Protein AF-A0A2G2FE81-F1 (afdb_monomer_lite)

pLDDT: mean 70.56, std 8.29, range [44.31, 82.38]

Secondary structure (DSSP, 8-state):
-HHHHHHHHHHHHHHHHHHHHHHHHHTT--HHHHHHHHHHHHHHHHHHHHHHHHHHHHH-HHHHHHTTPPPHHHHHHHHHHHHHHHHHHHHHHHHHH-TT--GGG--GGG-HHHHHHHHHHHHHHHHHHHH-S-HHHHHHHHHHHHHHHHHHHHHHHHHHHHHHHHTT---HHHHHHHHHHHHHHHHHHHHHHTT--

Radius of gyration: 18.31 Å; chains: 1; bounding box: 43×34×50 Å

Sequence (197 aa):
MKIIQDYIKEIGIVISYISMLVACYIFDWKPFGIFISYLIEIVVLLFVYVMLRVKDEKRNPRKYRYRKVQPISNLFIGLVPLVLFQYFMIGWMSEFIDPDQNFTKQNLLLTKEVLYAVVSMIVLYSIKAAQITTHKERLIVFQDNFIIKVLALTGTNILGFTLVISLEIKSLLLVLTIMVIIRIIIEIYFGRKMKFI

Foldseek 3Di:
DVVVVLVVVLVVLVVVLVVVLVCCVPVVCPLVNVLVLLLLLLVLLLV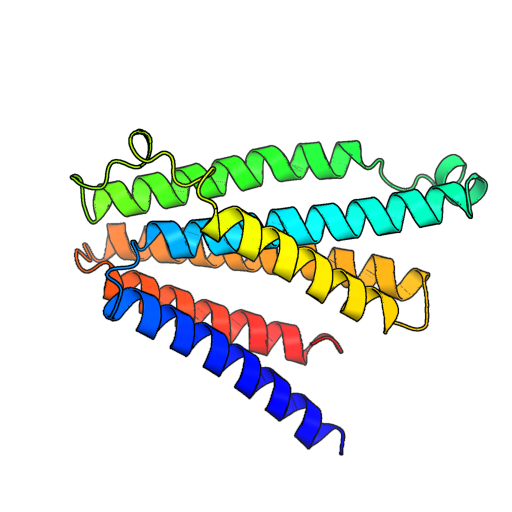LLVVLVVVVCVVCVCCCVPVPDPDNVVVVVVVVVLSVVSVVLSQVLCCLLPVVVNPVPDPPCDDVVNVVSSVVSNVVVVVVLVPPPDSVVSNVVSVVVSVLSSVLSVVLSVVLSCCCVVVVDNDPSVSSVVSSVSSSVSCSVVCVVDVHD

Structure (mmCIF, N/CA/C/O backbone):
data_AF-A0A2G2FE81-F1
#
_entry.id   AF-A0A2G2FE81-F1
#
loop_
_atom_site.group_PDB
_atom_site.id
_atom_site.type_symbol
_atom_site.label_atom_id
_atom_site.label_alt_id
_atom_site.label_comp_id
_atom_site.label_asym_id
_atom_site.label_entity_id
_atom_site.label_seq_id
_atom_site.pdbx_PDB_ins_code
_atom_site.Cartn_x
_atom_site.Cartn_y
_atom_site.Cartn_z
_atom_site.occupancy
_atom_site.B_iso_or_equiv
_atom_site.auth_seq_id
_atom_site.auth_comp_id
_atom_site.auth_asym_id
_atom_site.auth_atom_id
_atom_site.pdbx_PDB_model_num
ATOM 1 N N . MET A 1 1 ? -15.152 -3.491 -24.530 1.00 53.50 1 MET A N 1
ATOM 2 C CA . MET A 1 1 ? -14.324 -4.434 -23.737 1.00 53.50 1 MET A CA 1
ATOM 3 C C . MET A 1 1 ? -13.446 -3.755 -22.680 1.00 53.50 1 MET A C 1
ATOM 5 O O . MET A 1 1 ? -13.477 -4.223 -21.553 1.0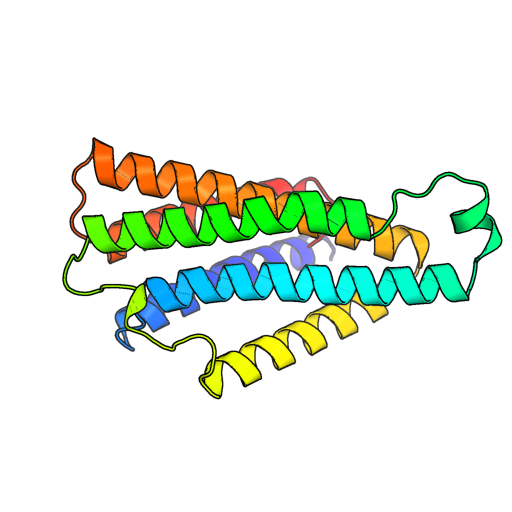0 53.50 1 MET A O 1
ATOM 9 N N . LYS A 1 2 ? -12.733 -2.649 -22.975 1.00 54.78 2 LYS A N 1
ATOM 10 C CA . LYS A 1 2 ? -11.925 -1.910 -21.970 1.00 54.78 2 LYS A CA 1
ATOM 11 C C . LYS A 1 2 ? -12.721 -1.399 -20.760 1.00 54.78 2 LYS A C 1
ATOM 13 O O . LYS A 1 2 ? -12.338 -1.677 -19.639 1.00 54.78 2 LYS A O 1
ATOM 18 N N . ILE A 1 3 ? -13.877 -0.774 -21.000 1.00 60.44 3 ILE A N 1
ATOM 19 C CA . ILE A 1 3 ? -14.747 -0.233 -19.937 1.00 60.44 3 ILE A CA 1
ATOM 20 C C . ILE A 1 3 ? -15.128 -1.323 -18.920 1.00 60.44 3 ILE A C 1
ATOM 22 O O . ILE A 1 3 ? -15.024 -1.120 -17.720 1.00 60.44 3 ILE A O 1
ATOM 26 N N . ILE A 1 4 ? -15.493 -2.517 -19.397 1.00 64.31 4 ILE A N 1
ATOM 27 C CA . ILE A 1 4 ? -15.874 -3.650 -18.538 1.00 64.31 4 ILE A CA 1
ATOM 28 C C . ILE A 1 4 ? -14.681 -4.141 -17.703 1.00 64.31 4 ILE A C 1
ATOM 30 O O . ILE A 1 4 ? -14.849 -4.440 -16.526 1.00 64.31 4 ILE A O 1
ATOM 34 N N . GLN A 1 5 ? -13.474 -4.190 -18.279 1.00 61.25 5 GLN A N 1
ATOM 35 C CA . GLN A 1 5 ? -12.269 -4.553 -17.527 1.00 61.25 5 GLN A CA 1
ATOM 36 C C . GLN A 1 5 ? -11.957 -3.545 -16.419 1.00 61.25 5 GLN A C 1
ATOM 38 O O . GLN A 1 5 ? -11.600 -3.975 -15.326 1.00 61.25 5 GLN A O 1
ATOM 43 N N . ASP A 1 6 ? -12.125 -2.248 -16.679 1.00 61.59 6 ASP A N 1
ATOM 44 C CA . ASP A 1 6 ? -11.859 -1.186 -15.702 1.00 61.59 6 ASP A CA 1
ATOM 45 C C . ASP A 1 6 ? -12.820 -1.273 -14.499 1.00 61.59 6 ASP A C 1
ATOM 47 O O . ASP A 1 6 ? -12.374 -1.249 -13.353 1.00 61.59 6 ASP A O 1
ATOM 51 N N . TYR A 1 7 ? -14.111 -1.536 -14.729 1.00 71.94 7 TYR A N 1
ATOM 52 C CA . TYR A 1 7 ? -15.075 -1.745 -13.638 1.00 71.94 7 TYR A CA 1
ATOM 53 C C . TYR A 1 7 ? -14.853 -3.045 -12.854 1.00 71.94 7 TYR A C 1
ATOM 55 O O . TYR A 1 7 ? -15.000 -3.048 -11.634 1.00 71.94 7 TYR A O 1
ATOM 63 N N . ILE A 1 8 ? -14.459 -4.145 -13.508 1.00 73.81 8 ILE A N 1
ATOM 64 C CA . ILE A 1 8 ? -14.156 -5.415 -12.816 1.00 73.81 8 ILE A CA 1
ATOM 65 C C . ILE A 1 8 ? -13.052 -5.222 -11.768 1.00 73.81 8 ILE A C 1
ATOM 67 O O . ILE A 1 8 ? -13.085 -5.830 -10.699 1.00 73.81 8 ILE A O 1
ATOM 71 N N . LYS A 1 9 ? -12.081 -4.354 -12.054 1.00 67.62 9 LYS A N 1
ATOM 72 C CA . LYS A 1 9 ? -10.964 -4.072 -11.150 1.00 67.62 9 LYS A CA 1
ATOM 73 C C . LYS A 1 9 ? -11.387 -3.256 -9.938 1.00 67.62 9 LYS A C 1
ATOM 75 O O . LYS A 1 9 ? -11.013 -3.601 -8.822 1.00 67.62 9 LYS A O 1
ATOM 80 N N . GLU A 1 10 ? -12.189 -2.216 -10.146 1.00 76.19 10 GLU A N 1
ATOM 81 C CA . GLU A 1 10 ? -12.753 -1.414 -9.055 1.00 76.19 10 GLU A CA 1
ATOM 82 C C . GLU A 1 10 ? -13.625 -2.271 -8.139 1.00 76.19 10 GLU A C 1
ATOM 84 O O . GLU A 1 10 ? -13.493 -2.211 -6.919 1.00 76.19 10 GLU A O 1
ATOM 89 N N . ILE A 1 11 ? -14.445 -3.143 -8.731 1.00 77.56 11 ILE A N 1
ATOM 90 C CA . ILE A 1 11 ? -15.251 -4.121 -7.998 1.00 77.56 11 ILE A CA 1
ATOM 91 C C . ILE A 1 11 ? -14.346 -5.052 -7.180 1.00 77.56 11 ILE A C 1
ATOM 93 O O . ILE A 1 11 ? -14.615 -5.281 -6.004 1.00 77.56 11 ILE A O 1
ATOM 97 N N . GLY A 1 12 ? -13.243 -5.540 -7.755 1.00 77.12 12 GLY A N 1
ATOM 98 C CA . GLY A 1 12 ? -12.268 -6.366 -7.039 1.00 77.12 12 GLY A CA 1
ATOM 99 C C . GLY A 1 12 ? -11.627 -5.659 -5.839 1.00 77.12 12 GLY A C 1
ATOM 100 O O . GLY A 1 12 ? -11.498 -6.262 -4.774 1.00 77.12 12 GLY A O 1
ATOM 101 N N . ILE A 1 13 ? -11.278 -4.375 -5.982 1.00 74.00 13 ILE A N 1
ATOM 102 C CA . ILE A 1 13 ? -10.749 -3.546 -4.887 1.00 74.00 13 ILE A CA 1
ATOM 103 C C . ILE A 1 13 ? -11.788 -3.439 -3.765 1.00 74.00 13 ILE A C 1
ATOM 105 O O . ILE A 1 13 ? -11.491 -3.746 -2.611 1.00 74.00 13 ILE A O 1
ATOM 109 N N . VAL A 1 14 ? -13.024 -3.070 -4.107 1.00 78.00 14 VAL A N 1
ATOM 110 C CA . VAL A 1 14 ? -14.120 -2.925 -3.140 1.00 78.00 14 VAL A CA 1
ATOM 111 C C . VAL A 1 14 ? -14.392 -4.244 -2.413 1.00 78.00 14 VAL A C 1
ATOM 113 O O . VAL A 1 14 ? -14.464 -4.257 -1.186 1.00 78.00 14 VAL A O 1
ATOM 116 N N . ILE A 1 15 ? -14.462 -5.366 -3.136 1.00 78.81 15 ILE A N 1
ATOM 117 C CA . ILE A 1 15 ? -14.667 -6.696 -2.544 1.00 78.81 15 ILE A CA 1
ATOM 118 C C . ILE A 1 15 ? -13.529 -7.053 -1.583 1.00 78.81 15 ILE A C 1
ATOM 120 O O . ILE A 1 15 ? -13.801 -7.571 -0.501 1.00 78.81 15 ILE A O 1
ATOM 124 N N . SER A 1 16 ? -12.272 -6.756 -1.928 1.00 74.62 16 SER A N 1
ATOM 125 C CA . SER A 1 16 ? -11.121 -7.018 -1.052 1.00 74.62 16 SER A CA 1
ATOM 126 C C . SER A 1 16 ? -11.242 -6.273 0.279 1.00 74.62 16 SER A C 1
ATOM 128 O O . SER A 1 16 ? -11.061 -6.863 1.344 1.00 74.62 16 SER A O 1
ATOM 130 N N . TYR A 1 17 ? -11.583 -4.985 0.233 1.00 76.50 17 TYR A N 1
ATOM 131 C CA . TYR A 1 17 ? -11.725 -4.159 1.430 1.00 76.50 17 TYR A CA 1
ATOM 132 C C . TYR A 1 17 ? -12.952 -4.532 2.272 1.00 76.50 17 TYR A C 1
ATOM 134 O O . TYR A 1 17 ? -12.854 -4.579 3.497 1.00 76.50 17 TYR A O 1
ATOM 142 N N . ILE A 1 18 ? -14.083 -4.860 1.639 1.00 78.94 18 ILE A N 1
ATOM 143 C CA . ILE A 1 18 ? -15.267 -5.373 2.344 1.00 78.94 18 ILE A CA 1
ATOM 144 C C . ILE A 1 18 ? -14.944 -6.708 3.019 1.00 78.94 18 ILE A C 1
ATOM 146 O O . ILE A 1 18 ? -15.250 -6.879 4.194 1.00 78.94 18 ILE A O 1
ATOM 150 N N . SER A 1 19 ? -14.275 -7.630 2.321 1.00 75.94 19 SER A N 1
ATOM 151 C CA . SER A 1 19 ? -13.875 -8.928 2.886 1.00 75.94 19 SER A CA 1
ATOM 152 C C . SER A 1 19 ? -12.965 -8.752 4.099 1.00 75.94 19 SER A C 1
ATOM 154 O O . SER A 1 19 ? -13.107 -9.458 5.091 1.00 75.94 19 SER A O 1
ATOM 156 N N . MET A 1 20 ? -12.067 -7.768 4.052 1.00 74.44 20 MET A N 1
ATOM 157 C CA . MET A 1 20 ? -11.205 -7.422 5.175 1.00 74.44 20 MET A CA 1
ATOM 158 C C . MET A 1 20 ? -11.993 -6.845 6.363 1.00 74.44 20 MET A C 1
ATOM 160 O O . MET A 1 20 ? -11.737 -7.238 7.498 1.00 74.44 20 MET A O 1
ATOM 164 N N . LEU A 1 21 ? -12.964 -5.954 6.130 1.00 74.00 21 LEU A N 1
ATOM 165 C CA . LEU A 1 21 ? -13.830 -5.421 7.193 1.00 74.00 21 LEU A CA 1
ATOM 166 C C . LEU A 1 21 ? -14.695 -6.519 7.826 1.00 74.00 21 LEU A C 1
ATOM 168 O O . LEU A 1 21 ? -14.804 -6.586 9.048 1.00 74.00 21 LEU A O 1
ATOM 172 N N . VAL A 1 22 ? -15.254 -7.411 7.005 1.00 75.00 22 VAL A N 1
ATOM 173 C CA . VAL A 1 22 ? -16.002 -8.590 7.462 1.00 75.00 22 VAL A CA 1
ATOM 174 C C . VAL A 1 22 ? -15.100 -9.507 8.281 1.00 75.00 22 VAL A C 1
ATOM 176 O O . VAL A 1 22 ? -15.508 -9.963 9.344 1.00 75.00 22 VAL A O 1
ATOM 179 N N . ALA A 1 23 ? -13.858 -9.731 7.844 1.00 67.94 23 ALA A N 1
ATOM 180 C CA . ALA A 1 23 ? -12.901 -10.516 8.611 1.00 67.94 23 ALA A CA 1
ATOM 181 C C . ALA A 1 23 ? -12.573 -9.860 9.962 1.00 67.94 23 ALA A C 1
ATOM 183 O O . ALA A 1 23 ? -12.512 -10.550 10.975 1.00 67.94 23 ALA A O 1
ATOM 184 N N . CYS A 1 24 ? -12.435 -8.533 9.994 1.00 67.75 24 CYS A N 1
ATOM 185 C CA . CYS A 1 24 ? -12.251 -7.772 11.228 1.00 67.75 24 CYS A CA 1
ATOM 186 C C . CYS A 1 24 ? -13.418 -7.954 12.203 1.00 67.75 24 CYS A C 1
ATOM 188 O O . CYS A 1 24 ? -13.191 -8.153 13.390 1.00 67.75 24 CYS A O 1
ATOM 190 N N . TYR A 1 25 ? -14.649 -7.902 11.691 1.00 71.31 25 TYR A N 1
ATOM 191 C CA . TYR A 1 25 ? -15.866 -8.014 12.490 1.00 71.31 25 TYR A CA 1
ATOM 192 C C . TYR A 1 25 ? -16.134 -9.443 12.984 1.00 71.31 25 TYR A C 1
ATOM 194 O O . TYR A 1 25 ? -16.565 -9.624 14.115 1.00 71.31 25 TYR A O 1
ATOM 202 N N . ILE A 1 26 ? -15.896 -10.458 12.146 1.00 70.06 26 ILE A N 1
ATOM 203 C CA . ILE A 1 26 ? -16.240 -11.856 12.452 1.00 70.06 26 ILE A CA 1
ATOM 204 C C . ILE A 1 26 ? -15.136 -12.565 13.237 1.00 70.06 26 ILE A C 1
ATOM 206 O O . ILE A 1 26 ? -15.433 -13.349 14.134 1.00 70.06 26 ILE A O 1
ATOM 210 N N . PHE A 1 27 ? -13.869 -12.340 12.887 1.00 62.25 27 PHE A N 1
ATOM 211 C CA . PHE A 1 27 ? -12.746 -13.074 13.480 1.00 62.25 27 PHE A CA 1
ATOM 212 C C . PHE A 1 27 ? -12.095 -12.330 14.651 1.00 62.25 27 PHE A C 1
ATOM 214 O O . PHE A 1 27 ? -10.983 -12.694 15.037 1.00 62.25 27 PHE A O 1
ATOM 221 N N . ASP A 1 28 ? -12.737 -11.266 15.158 1.00 59.59 28 ASP A N 1
ATOM 222 C CA . ASP A 1 28 ? -12.137 -10.287 16.080 1.00 59.59 28 ASP A CA 1
ATOM 223 C C . ASP A 1 28 ? -10.721 -9.918 15.641 1.00 59.59 28 ASP A C 1
ATOM 225 O O . ASP A 1 28 ? -9.777 -9.804 16.436 1.00 59.59 28 ASP A O 1
ATOM 229 N N . TRP A 1 29 ? -10.545 -9.811 14.319 1.00 60.38 29 TRP A N 1
ATOM 230 C CA . TRP A 1 29 ? -9.232 -9.562 13.777 1.00 60.38 29 TRP A CA 1
ATOM 231 C C . TRP A 1 29 ? -8.835 -8.207 14.298 1.00 60.38 29 TRP A C 1
ATOM 233 O O . TRP A 1 29 ? -9.519 -7.213 14.038 1.00 60.38 29 TRP A O 1
ATOM 243 N N . LYS A 1 30 ? -7.776 -8.182 15.110 1.00 61.56 30 LYS A N 1
ATOM 244 C CA . LYS A 1 30 ? -7.434 -6.938 15.765 1.00 61.56 30 LYS A CA 1
ATOM 245 C C . LYS A 1 30 ? -7.194 -5.911 14.652 1.00 61.56 30 LYS A C 1
ATOM 247 O O . LYS A 1 30 ? -6.499 -6.244 13.691 1.00 61.56 30 LYS A O 1
ATOM 252 N N . PRO A 1 31 ? -7.733 -4.687 14.753 1.00 53.97 31 PRO A N 1
ATOM 253 C CA . PRO A 1 31 ? -7.435 -3.536 13.869 1.00 53.97 31 PRO A CA 1
ATOM 254 C C . PRO A 1 31 ? -5.982 -3.496 13.425 1.00 53.97 31 PRO A C 1
ATOM 256 O O . PRO A 1 31 ? -5.624 -3.217 12.286 1.00 53.97 31 PRO A O 1
ATOM 259 N N . PHE A 1 32 ? -5.139 -3.819 14.388 1.00 60.00 32 PHE A N 1
ATOM 260 C CA . PHE A 1 32 ? -3.720 -3.945 14.277 1.00 60.00 32 PHE A CA 1
ATOM 261 C C . PHE A 1 32 ? -3.243 -4.912 13.169 1.00 60.00 32 PHE A C 1
ATOM 263 O O . PHE A 1 32 ? -2.337 -4.570 12.413 1.00 60.00 32 PHE A O 1
ATOM 270 N N . GLY A 1 33 ? -3.883 -6.070 12.990 1.00 61.97 33 GLY A N 1
ATOM 271 C CA . GLY A 1 33 ? -3.609 -7.009 11.897 1.00 61.97 33 GLY A CA 1
ATOM 272 C C . GLY A 1 33 ? -3.902 -6.420 10.514 1.00 61.97 33 GLY A C 1
ATOM 273 O O . GLY A 1 33 ? -3.127 -6.631 9.581 1.00 61.97 33 GLY A O 1
ATOM 274 N N . ILE A 1 34 ? -4.948 -5.595 10.394 1.00 63.03 34 ILE A N 1
ATOM 275 C CA . ILE A 1 34 ? -5.245 -4.851 9.162 1.00 63.03 34 ILE A CA 1
ATOM 276 C C . ILE A 1 34 ? -4.134 -3.842 8.870 1.00 63.03 34 ILE A C 1
ATOM 278 O O . ILE A 1 34 ? -3.618 -3.789 7.754 1.00 63.03 34 ILE A O 1
ATOM 282 N N . PHE A 1 35 ? -3.704 -3.076 9.868 1.00 63.78 35 PHE A N 1
ATOM 283 C CA . PHE A 1 35 ? -2.644 -2.089 9.684 1.00 63.78 35 PHE A CA 1
ATOM 284 C C . PHE A 1 35 ? -1.287 -2.713 9.338 1.00 63.78 35 PHE A C 1
ATOM 286 O O . PHE A 1 35 ? -0.600 -2.230 8.433 1.00 63.78 35 PHE A O 1
ATOM 293 N N . ILE A 1 36 ? -0.934 -3.830 9.981 1.00 66.00 36 ILE A N 1
ATOM 294 C CA . ILE A 1 36 ? 0.246 -4.618 9.614 1.00 66.00 36 ILE A CA 1
ATOM 295 C C . ILE A 1 36 ? 0.126 -5.156 8.190 1.00 66.00 36 ILE A C 1
ATOM 297 O O . ILE A 1 36 ? 1.112 -5.119 7.460 1.00 66.00 36 ILE A O 1
ATOM 301 N N . SER A 1 37 ? -1.050 -5.629 7.765 1.00 67.00 37 SER A N 1
ATOM 302 C CA . SER A 1 37 ? -1.225 -6.182 6.415 1.00 67.00 37 SER A CA 1
ATOM 303 C C . SER A 1 37 ? -0.837 -5.178 5.323 1.00 67.00 37 SER A C 1
ATOM 305 O O . SER A 1 37 ? -0.210 -5.545 4.330 1.00 67.00 37 SER A O 1
ATOM 307 N N . TYR A 1 38 ? -1.091 -3.888 5.553 1.00 70.06 38 TYR A N 1
ATOM 308 C CA . TYR A 1 38 ? -0.687 -2.823 4.638 1.00 70.06 38 TYR A CA 1
ATOM 309 C C . TYR A 1 38 ? 0.797 -2.487 4.709 1.00 70.06 38 TYR A C 1
ATOM 311 O O . TYR A 1 38 ? 1.415 -2.196 3.686 1.00 70.06 38 TYR A O 1
ATOM 319 N N . LEU A 1 39 ? 1.386 -2.530 5.904 1.00 71.75 39 LEU A N 1
ATOM 320 C CA . LEU A 1 39 ? 2.827 -2.360 6.065 1.00 71.75 39 LEU A CA 1
ATOM 321 C C . LEU A 1 39 ? 3.580 -3.505 5.368 1.00 71.75 39 LEU A C 1
ATOM 323 O O . LEU A 1 39 ? 4.557 -3.262 4.662 1.00 71.75 39 LEU A O 1
ATOM 327 N N . ILE A 1 40 ? 3.063 -4.732 5.476 1.00 75.56 40 ILE A N 1
ATOM 328 C CA . ILE A 1 40 ? 3.528 -5.904 4.730 1.00 75.56 40 ILE A CA 1
ATOM 329 C C . ILE A 1 40 ? 3.407 -5.674 3.222 1.00 75.56 40 ILE A C 1
ATOM 331 O O . ILE A 1 40 ? 4.377 -5.909 2.506 1.00 75.56 40 ILE A O 1
ATOM 335 N N . GLU A 1 41 ? 2.264 -5.187 2.731 1.00 74.44 41 GLU A N 1
ATOM 336 C CA . GLU A 1 41 ? 2.057 -4.905 1.304 1.00 74.44 41 GLU A CA 1
ATOM 337 C C . GLU A 1 41 ? 3.134 -3.948 0.756 1.00 74.44 41 GLU A C 1
ATOM 339 O O . GLU A 1 41 ? 3.735 -4.212 -0.288 1.00 74.44 41 GLU A O 1
ATOM 344 N N . ILE A 1 42 ? 3.448 -2.874 1.492 1.00 75.44 42 ILE A N 1
ATOM 345 C CA . ILE A 1 42 ? 4.499 -1.906 1.133 1.00 75.44 42 ILE A CA 1
ATOM 346 C C . ILE A 1 42 ? 5.878 -2.571 1.093 1.00 75.44 42 ILE A C 1
ATOM 348 O O . ILE A 1 42 ? 6.638 -2.364 0.143 1.00 75.44 42 ILE A O 1
ATOM 352 N N . VAL A 1 43 ? 6.206 -3.387 2.099 1.00 77.81 43 VAL A N 1
ATOM 353 C CA . VAL A 1 43 ? 7.485 -4.113 2.164 1.00 77.81 43 VAL A CA 1
ATOM 354 C C . VAL A 1 43 ? 7.610 -5.111 1.010 1.00 77.81 43 VAL A C 1
ATOM 356 O O . VAL A 1 43 ? 8.671 -5.214 0.392 1.00 77.81 43 VAL A O 1
ATOM 359 N N . VAL A 1 44 ? 6.529 -5.808 0.659 1.00 78.69 44 VAL A N 1
ATOM 360 C CA . VAL A 1 44 ? 6.506 -6.747 -0.467 1.00 78.69 44 VAL A CA 1
ATOM 361 C C . VAL A 1 44 ? 6.691 -6.018 -1.798 1.00 78.69 44 VAL A C 1
ATOM 363 O O . VAL A 1 44 ? 7.514 -6.437 -2.614 1.00 78.69 44 VAL A O 1
ATOM 366 N N . LEU A 1 45 ? 5.974 -4.914 -2.022 1.00 74.62 45 LEU A N 1
ATOM 367 C CA . LEU A 1 45 ? 6.122 -4.091 -3.227 1.00 74.62 45 LEU A CA 1
ATOM 368 C C . LEU A 1 45 ? 7.554 -3.581 -3.390 1.00 74.62 45 LEU A C 1
ATOM 370 O O . LEU A 1 45 ? 8.115 -3.644 -4.487 1.00 74.62 45 LEU A O 1
ATOM 374 N N . LEU A 1 46 ? 8.165 -3.138 -2.290 1.00 76.62 46 LEU A N 1
ATOM 375 C CA . LEU A 1 46 ? 9.565 -2.742 -2.255 1.00 76.62 46 LEU A CA 1
ATOM 376 C C . LEU A 1 46 ? 10.484 -3.901 -2.646 1.00 76.62 46 LEU A C 1
ATOM 378 O O . LEU A 1 46 ? 11.358 -3.734 -3.497 1.00 76.62 46 LEU A O 1
ATOM 382 N N . PHE A 1 47 ? 10.291 -5.074 -2.043 1.00 79.94 47 PHE A N 1
ATOM 383 C CA . PHE A 1 47 ? 11.105 -6.250 -2.330 1.00 79.94 47 PHE A CA 1
ATOM 384 C C . PHE A 1 47 ? 11.035 -6.628 -3.815 1.00 79.94 47 PHE A C 1
ATOM 386 O O . PHE A 1 47 ? 12.068 -6.823 -4.461 1.00 79.94 47 PHE A O 1
ATOM 393 N N . VAL A 1 48 ? 9.829 -6.645 -4.392 1.00 79.12 48 VAL A N 1
ATOM 394 C CA . VAL A 1 48 ? 9.631 -6.906 -5.824 1.00 79.12 48 VAL A CA 1
ATOM 395 C C . VAL A 1 48 ? 10.317 -5.835 -6.679 1.00 79.12 48 VAL A C 1
ATOM 397 O O . VAL A 1 48 ? 11.018 -6.175 -7.636 1.00 79.12 48 VAL A O 1
ATOM 400 N N . TYR A 1 49 ? 10.190 -4.552 -6.329 1.00 78.25 49 TYR A N 1
ATOM 401 C CA . TYR A 1 49 ? 10.863 -3.458 -7.035 1.00 78.25 49 TYR A CA 1
ATOM 402 C C . TYR A 1 49 ? 12.393 -3.603 -7.012 1.00 78.25 49 TYR A C 1
ATOM 404 O O . TYR A 1 49 ? 13.042 -3.509 -8.058 1.00 78.25 49 TYR A O 1
ATOM 412 N N . VAL A 1 50 ? 12.978 -3.893 -5.845 1.00 79.31 50 VAL A N 1
ATOM 413 C CA . VAL A 1 50 ? 14.425 -4.113 -5.688 1.00 79.31 50 VAL A CA 1
ATOM 414 C C . VAL A 1 50 ? 14.882 -5.299 -6.534 1.00 79.31 50 VAL A C 1
ATOM 416 O O . VAL A 1 50 ? 15.858 -5.174 -7.273 1.00 79.31 50 VAL A O 1
ATOM 419 N N . MET A 1 51 ? 14.153 -6.417 -6.507 1.00 81.25 51 MET A N 1
ATOM 420 C CA . MET A 1 51 ? 14.457 -7.602 -7.318 1.00 81.25 51 MET A CA 1
ATOM 421 C C . MET A 1 51 ? 14.457 -7.291 -8.820 1.00 81.25 51 MET A C 1
ATOM 423 O O . MET A 1 51 ? 15.389 -7.661 -9.542 1.00 81.25 51 MET A O 1
ATOM 427 N N . LEU A 1 52 ? 13.440 -6.569 -9.301 1.00 78.75 52 LEU A N 1
ATOM 428 C CA . LEU A 1 52 ? 13.354 -6.139 -10.699 1.00 78.75 52 LEU A CA 1
ATOM 429 C C . LEU A 1 52 ? 14.505 -5.206 -11.079 1.00 78.75 52 LEU A C 1
ATOM 431 O O . LEU A 1 52 ? 15.080 -5.341 -12.163 1.00 78.75 52 LEU A O 1
ATOM 435 N N . ARG A 1 53 ? 14.868 -4.288 -10.182 1.00 77.19 53 ARG A N 1
ATOM 436 C CA . ARG A 1 53 ? 15.948 -3.333 -10.403 1.00 77.19 53 ARG A CA 1
ATOM 437 C C . ARG A 1 53 ? 17.317 -4.003 -10.440 1.00 77.19 53 ARG A C 1
ATOM 439 O O . ARG A 1 53 ? 18.069 -3.743 -11.372 1.00 77.19 53 ARG A O 1
ATOM 446 N N . VAL A 1 54 ? 17.630 -4.876 -9.482 1.00 81.56 54 VAL A N 1
ATOM 447 C CA . VAL A 1 54 ? 18.897 -5.631 -9.453 1.00 81.56 54 VAL A CA 1
ATOM 448 C C . VAL A 1 54 ? 19.037 -6.473 -10.721 1.00 81.56 54 VAL A C 1
ATOM 450 O O . VAL A 1 54 ? 20.116 -6.554 -11.311 1.00 81.56 54 VAL A O 1
ATOM 453 N N . LYS A 1 55 ? 17.936 -7.066 -11.194 1.00 80.62 55 LYS A N 1
ATOM 454 C CA . LYS A 1 55 ? 17.916 -7.798 -12.462 1.00 80.62 55 LYS A CA 1
ATOM 455 C C . LYS A 1 55 ? 18.190 -6.891 -13.671 1.00 80.62 55 LYS A C 1
ATOM 457 O O . LYS A 1 55 ? 18.918 -7.320 -14.565 1.00 80.62 55 LYS A O 1
ATOM 462 N N . ASP A 1 56 ? 17.649 -5.667 -13.716 1.00 76.62 56 ASP A N 1
ATOM 463 C CA . ASP A 1 56 ? 17.948 -4.705 -14.798 1.00 76.62 56 ASP A CA 1
ATOM 464 C C . ASP A 1 56 ? 19.388 -4.185 -14.720 1.00 76.62 56 ASP A C 1
ATOM 466 O O . ASP A 1 56 ? 20.055 -4.067 -15.743 1.00 76.62 56 ASP A O 1
ATOM 470 N N . GLU A 1 57 ? 19.908 -3.944 -13.518 1.00 76.25 57 GLU A N 1
ATOM 471 C CA . GLU A 1 57 ? 21.285 -3.495 -13.308 1.00 76.25 57 GLU A CA 1
ATOM 472 C C . GLU A 1 57 ? 22.304 -4.539 -13.777 1.00 76.25 57 GLU A C 1
ATOM 474 O O . GLU A 1 57 ? 23.243 -4.195 -14.496 1.00 76.25 57 GLU A O 1
ATOM 479 N N . LYS A 1 58 ? 22.064 -5.827 -13.483 1.00 78.38 58 LYS A N 1
ATOM 480 C CA . LYS A 1 58 ? 22.875 -6.937 -14.014 1.00 78.38 58 LYS A CA 1
ATOM 481 C C . LYS A 1 58 ? 22.836 -7.019 -15.542 1.00 78.38 58 LYS A C 1
ATOM 483 O O . LYS A 1 58 ? 23.840 -7.368 -16.154 1.00 78.38 58 LYS A O 1
ATOM 488 N N . ARG A 1 59 ? 21.693 -6.712 -16.166 1.00 77.81 59 ARG A N 1
ATOM 489 C CA . ARG A 1 59 ? 21.534 -6.734 -17.632 1.00 77.81 59 ARG A CA 1
ATOM 490 C C . ARG A 1 59 ? 22.135 -5.503 -18.312 1.00 77.81 59 ARG A C 1
ATOM 492 O O . ARG A 1 59 ? 22.635 -5.616 -19.424 1.00 77.81 59 ARG A O 1
ATOM 499 N N . ASN A 1 60 ? 22.093 -4.342 -17.659 1.00 76.31 60 ASN A N 1
ATOM 500 C CA . ASN A 1 60 ? 22.441 -3.045 -18.241 1.00 76.31 60 ASN A CA 1
ATOM 501 C C . ASN A 1 60 ? 23.409 -2.224 -17.358 1.00 76.31 60 ASN A C 1
ATOM 503 O O . ASN A 1 60 ? 23.117 -1.065 -17.045 1.00 76.31 60 ASN A O 1
ATOM 507 N N . PRO A 1 61 ? 24.599 -2.739 -16.998 1.00 73.62 61 PRO A N 1
ATOM 508 C CA . PRO A 1 61 ? 25.469 -2.116 -15.992 1.00 73.62 61 PRO A CA 1
ATOM 509 C C . PRO A 1 61 ? 25.949 -0.709 -16.385 1.00 73.62 61 PRO A C 1
ATOM 511 O O . PRO A 1 61 ? 26.066 0.178 -15.541 1.00 73.62 61 PRO A O 1
ATOM 514 N N . ARG A 1 62 ? 26.160 -0.449 -17.685 1.00 68.25 62 ARG A N 1
ATOM 515 C CA . ARG A 1 62 ? 26.570 0.877 -18.188 1.00 68.25 62 ARG A CA 1
ATOM 516 C C . ARG A 1 62 ? 25.503 1.951 -17.932 1.00 68.25 62 ARG A C 1
ATOM 518 O O . ARG A 1 62 ? 25.832 3.075 -17.568 1.00 68.25 62 ARG A O 1
ATOM 525 N N . LYS A 1 63 ? 24.217 1.619 -18.052 1.00 69.44 63 LYS A N 1
ATOM 526 C CA . LYS A 1 63 ? 23.119 2.568 -17.794 1.00 69.44 63 LYS A CA 1
ATOM 527 C C . LYS A 1 63 ? 23.097 3.009 -16.327 1.00 69.44 63 LYS A C 1
ATOM 529 O O . LYS A 1 63 ? 22.877 4.182 -16.051 1.00 69.44 63 LYS A O 1
ATOM 534 N N . TYR A 1 64 ? 23.357 2.095 -15.399 1.00 65.69 64 TYR A N 1
ATOM 535 C CA . TYR A 1 64 ? 23.349 2.394 -13.966 1.00 65.69 64 TYR A CA 1
ATOM 536 C C . TYR A 1 64 ? 24.639 3.084 -13.504 1.00 65.69 64 TYR A C 1
ATOM 538 O O . TYR A 1 64 ? 24.573 3.985 -12.674 1.00 65.69 64 TYR A O 1
ATOM 546 N N . ARG A 1 65 ? 25.785 2.754 -14.117 1.00 59.84 65 ARG A N 1
ATOM 547 C CA . ARG A 1 65 ? 27.082 3.382 -13.819 1.00 59.84 65 ARG A CA 1
ATOM 548 C C . ARG A 1 65 ? 27.219 4.806 -14.384 1.00 59.84 65 ARG A C 1
ATOM 550 O O . ARG A 1 65 ? 27.769 5.662 -13.704 1.00 59.84 65 ARG A O 1
ATOM 557 N N . TYR A 1 66 ? 26.721 5.079 -15.597 1.00 58.06 66 TYR A N 1
ATOM 558 C CA . TYR A 1 66 ? 26.952 6.364 -16.286 1.00 58.06 66 TYR A CA 1
ATOM 559 C C . TYR A 1 66 ? 25.773 7.349 -16.235 1.00 58.06 66 TYR A C 1
ATOM 561 O O . TYR A 1 66 ? 25.976 8.546 -16.410 1.00 58.06 66 TYR A O 1
ATOM 569 N N . ARG A 1 67 ? 24.536 6.892 -15.986 1.00 54.06 67 ARG A N 1
ATOM 570 C CA . ARG A 1 67 ? 23.324 7.737 -16.070 1.00 54.06 67 ARG A CA 1
ATOM 571 C C . ARG A 1 67 ? 22.793 8.236 -14.716 1.00 54.06 67 ARG A C 1
ATOM 573 O O . ARG A 1 67 ? 21.647 8.666 -14.657 1.00 54.06 67 ARG A O 1
ATOM 580 N N . LYS A 1 68 ? 23.606 8.180 -13.647 1.00 53.81 68 LYS A N 1
ATOM 581 C CA . LYS A 1 68 ? 23.256 8.611 -12.271 1.00 53.81 68 LYS A CA 1
ATOM 582 C C . LYS A 1 68 ? 21.879 8.101 -11.809 1.00 53.81 68 LYS A C 1
ATOM 584 O O . LYS A 1 68 ? 21.070 8.855 -11.273 1.00 53.81 68 LYS A O 1
ATOM 589 N N . VAL A 1 69 ? 21.581 6.820 -12.031 1.00 59.72 69 VAL A N 1
ATOM 590 C CA . VAL A 1 69 ? 20.340 6.230 -11.504 1.00 59.72 69 VAL A CA 1
ATOM 591 C C . VAL A 1 69 ? 20.449 6.199 -9.979 1.00 59.72 69 VAL A C 1
ATOM 593 O O . VAL A 1 69 ? 21.408 5.631 -9.459 1.00 59.72 69 VAL A O 1
ATOM 596 N N . GLN A 1 70 ? 19.499 6.821 -9.269 1.00 61.53 70 GLN A N 1
ATOM 597 C CA . GLN A 1 70 ? 19.562 6.965 -7.808 1.00 61.53 70 GLN A CA 1
ATOM 598 C C . GLN A 1 70 ? 19.824 5.617 -7.134 1.00 61.53 70 GLN A C 1
ATOM 600 O O . GLN A 1 70 ? 19.115 4.659 -7.444 1.00 61.53 70 GLN A O 1
ATOM 605 N N . PRO A 1 71 ? 20.811 5.495 -6.236 1.00 65.69 71 PRO A N 1
ATOM 606 C CA . PRO A 1 71 ? 21.175 4.218 -5.632 1.00 65.69 71 PRO A CA 1
ATOM 607 C C . PRO A 1 71 ? 20.017 3.640 -4.805 1.00 65.69 71 PRO A C 1
ATOM 609 O O . PRO A 1 71 ? 19.185 4.374 -4.277 1.00 65.69 71 PRO A O 1
ATOM 612 N N . ILE A 1 72 ? 19.942 2.306 -4.721 1.00 69.69 72 ILE A N 1
ATOM 613 C CA . ILE A 1 72 ? 18.883 1.600 -3.971 1.00 69.69 72 ILE A CA 1
ATOM 614 C C . ILE A 1 72 ? 18.893 2.039 -2.499 1.00 69.69 72 ILE A C 1
ATOM 616 O O . ILE A 1 72 ? 17.837 2.177 -1.887 1.00 69.69 72 ILE A O 1
ATOM 620 N N . SER A 1 73 ? 20.077 2.338 -1.961 1.00 65.12 73 SER A N 1
ATOM 621 C CA . SER A 1 73 ? 20.271 2.853 -0.605 1.00 65.12 73 SER A CA 1
ATOM 622 C C . SER A 1 73 ? 19.455 4.112 -0.316 1.00 65.12 73 SER A C 1
ATOM 624 O O . SER A 1 73 ? 18.860 4.195 0.749 1.00 65.12 73 SER A O 1
ATOM 626 N N . ASN A 1 74 ? 19.344 5.053 -1.259 1.00 67.12 74 ASN A N 1
ATOM 627 C CA . ASN A 1 74 ? 18.556 6.274 -1.054 1.00 67.12 74 ASN A CA 1
ATOM 628 C C . ASN A 1 74 ? 17.066 5.968 -0.901 1.00 67.12 74 ASN A C 1
ATOM 630 O O . ASN A 1 74 ? 16.374 6.635 -0.137 1.00 67.12 74 ASN A O 1
ATOM 634 N N . LEU A 1 75 ? 16.588 4.936 -1.600 1.00 68.12 75 LEU A N 1
ATOM 635 C CA . LEU A 1 75 ? 15.214 4.481 -1.466 1.00 68.12 75 LEU A CA 1
ATOM 636 C C . LEU A 1 75 ? 14.988 3.895 -0.068 1.00 68.12 75 LEU A C 1
ATOM 638 O O . LEU A 1 75 ? 14.036 4.284 0.588 1.00 68.12 75 LEU A O 1
ATOM 642 N N . PHE A 1 76 ? 15.901 3.060 0.439 1.00 68.31 76 PHE A N 1
ATOM 643 C CA . PHE A 1 76 ? 15.821 2.548 1.814 1.00 68.31 76 PHE A CA 1
ATOM 644 C C . PHE A 1 76 ? 15.914 3.654 2.876 1.00 68.31 76 PHE A C 1
ATOM 646 O O . PHE A 1 76 ? 15.134 3.637 3.826 1.00 68.31 76 PHE A O 1
ATOM 653 N N . ILE A 1 77 ? 16.805 4.636 2.701 1.00 68.94 77 ILE A N 1
ATOM 654 C CA . ILE A 1 77 ? 16.983 5.757 3.642 1.00 68.94 77 ILE A CA 1
ATOM 655 C C . ILE A 1 77 ? 15.697 6.584 3.776 1.00 68.94 77 ILE A C 1
ATOM 657 O O . ILE A 1 77 ? 15.362 6.993 4.881 1.00 68.94 77 ILE A O 1
ATOM 661 N N . GLY A 1 78 ? 14.951 6.805 2.688 1.00 66.69 78 GLY A N 1
ATOM 662 C CA . GLY A 1 78 ? 13.664 7.510 2.754 1.00 66.69 78 GLY A CA 1
ATOM 663 C C . GLY A 1 78 ? 12.513 6.667 3.318 1.00 66.69 78 GLY A C 1
ATOM 664 O O . GLY A 1 78 ? 11.545 7.203 3.848 1.00 66.69 78 GLY A O 1
ATOM 665 N N . LEU A 1 79 ? 12.613 5.343 3.217 1.00 72.56 79 LEU A N 1
ATOM 666 C CA . LEU A 1 79 ? 11.512 4.411 3.472 1.00 72.56 79 LEU A CA 1
ATOM 667 C C . LEU A 1 79 ? 11.514 3.885 4.907 1.00 72.56 79 LEU A C 1
ATOM 669 O O . LEU A 1 79 ? 10.447 3.711 5.481 1.00 72.56 79 LEU A O 1
ATOM 673 N N . VAL A 1 80 ? 12.690 3.693 5.513 1.00 70.25 80 VAL A N 1
ATOM 674 C CA . VAL A 1 80 ? 12.807 3.270 6.919 1.00 70.25 80 VAL A CA 1
ATOM 675 C C . VAL A 1 80 ? 12.127 4.263 7.874 1.00 70.25 80 VAL A C 1
ATOM 677 O O . VAL A 1 80 ? 11.270 3.820 8.638 1.00 70.25 80 VAL A O 1
ATOM 680 N N . PRO A 1 81 ? 12.396 5.585 7.816 1.00 73.06 81 PRO A N 1
ATOM 681 C CA . PRO A 1 81 ? 11.695 6.556 8.654 1.00 73.06 81 PRO A CA 1
ATOM 682 C C . PRO A 1 81 ? 10.189 6.552 8.405 1.00 73.06 81 PRO A C 1
ATOM 684 O O . PRO A 1 81 ? 9.418 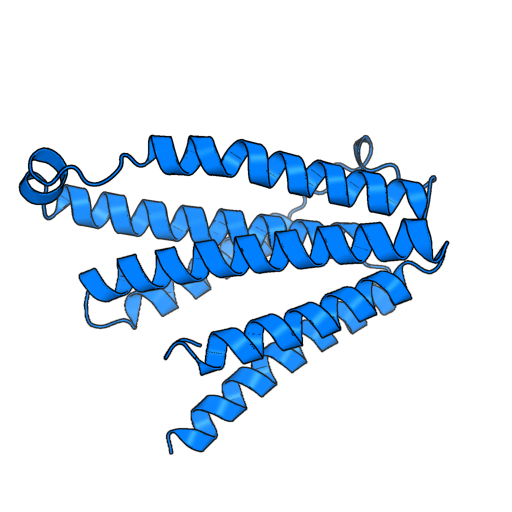6.705 9.343 1.00 73.06 81 PRO A O 1
ATOM 687 N N . LEU A 1 82 ? 9.764 6.335 7.158 1.00 77.38 82 LEU A N 1
ATOM 688 C CA . LEU A 1 82 ? 8.353 6.298 6.801 1.00 77.38 82 LEU A CA 1
ATOM 689 C C . LEU A 1 82 ? 7.651 5.062 7.375 1.00 77.38 82 LEU A C 1
ATOM 691 O O . LEU A 1 82 ? 6.583 5.193 7.958 1.00 77.38 82 LEU A O 1
ATOM 695 N N . VAL A 1 83 ? 8.251 3.876 7.266 1.00 75.06 83 VAL A N 1
ATOM 696 C CA . VAL A 1 83 ? 7.712 2.634 7.849 1.00 75.06 83 VAL A CA 1
ATOM 697 C C . VAL A 1 83 ? 7.644 2.741 9.366 1.00 75.06 83 VAL A C 1
ATOM 699 O O . VAL A 1 83 ? 6.624 2.385 9.949 1.00 75.06 83 VAL A O 1
ATOM 702 N N . LEU A 1 84 ? 8.693 3.277 9.996 1.00 72.06 84 LEU A N 1
ATOM 703 C CA . LEU A 1 84 ? 8.711 3.532 11.435 1.00 72.06 84 LEU A CA 1
ATOM 704 C C . LEU A 1 84 ? 7.628 4.538 11.832 1.00 72.06 84 LEU A C 1
ATOM 706 O O . LEU A 1 84 ? 6.876 4.281 12.765 1.00 72.06 84 LEU A O 1
ATOM 710 N N . PHE A 1 85 ? 7.489 5.641 11.097 1.00 78.69 85 PHE A N 1
ATOM 711 C CA . PHE A 1 85 ? 6.433 6.623 11.328 1.00 78.69 85 PHE A CA 1
ATOM 712 C C . PHE A 1 85 ? 5.040 5.990 11.239 1.00 78.69 85 PHE A C 1
ATOM 714 O O . PHE A 1 85 ? 4.226 6.197 12.134 1.00 78.69 85 PHE A O 1
ATOM 721 N N . GLN A 1 86 ? 4.778 5.163 10.219 1.00 77.75 86 GLN A N 1
ATOM 722 C CA . GLN A 1 86 ? 3.510 4.436 10.112 1.00 77.75 86 GLN A CA 1
ATOM 723 C C . GLN A 1 86 ? 3.293 3.499 11.302 1.00 77.75 86 GLN A C 1
ATOM 725 O O . GLN A 1 86 ? 2.223 3.510 11.902 1.00 77.75 86 GLN A O 1
ATOM 730 N N . TYR A 1 87 ? 4.314 2.722 11.666 1.00 75.00 87 TYR A N 1
ATOM 731 C CA . TYR A 1 87 ? 4.284 1.801 12.801 1.00 75.00 87 TYR A CA 1
ATOM 732 C C . TYR A 1 87 ? 3.918 2.521 14.111 1.00 75.00 87 TYR A C 1
ATOM 734 O O . TYR A 1 87 ? 3.018 2.073 14.820 1.00 75.00 87 TYR A O 1
ATOM 742 N N . PHE A 1 88 ? 4.549 3.664 14.404 1.00 76.56 88 PHE A N 1
ATOM 743 C CA . PHE A 1 88 ? 4.254 4.455 15.604 1.00 76.56 88 PHE A CA 1
ATOM 744 C C . PHE A 1 88 ? 2.880 5.126 15.556 1.00 76.56 88 PHE A C 1
ATOM 746 O O . PHE A 1 88 ? 2.151 5.057 16.539 1.00 76.56 88 PHE A O 1
ATOM 753 N N . MET A 1 89 ? 2.488 5.708 14.419 1.00 76.88 89 MET A N 1
ATOM 754 C CA . MET A 1 89 ? 1.161 6.315 14.244 1.00 76.88 89 MET A CA 1
ATOM 755 C C . MET A 1 89 ? 0.036 5.306 14.485 1.00 76.88 89 MET A C 1
ATOM 757 O O . MET A 1 89 ? -0.929 5.603 15.184 1.00 76.88 89 MET A O 1
ATOM 761 N N . ILE A 1 90 ? 0.174 4.099 13.932 1.00 74.31 90 ILE A N 1
ATOM 762 C CA . ILE A 1 90 ? -0.777 3.003 14.139 1.00 74.31 90 ILE A CA 1
ATOM 763 C C . ILE A 1 90 ? -0.799 2.586 15.614 1.00 74.31 90 ILE A C 1
ATOM 765 O O . ILE A 1 90 ? -1.877 2.407 16.177 1.00 74.31 90 ILE A O 1
ATOM 769 N N . GLY A 1 91 ? 0.377 2.451 16.237 1.00 71.81 91 GLY A N 1
ATOM 770 C CA . GLY A 1 91 ? 0.506 2.105 17.653 1.00 71.81 91 GLY A CA 1
ATOM 771 C C . GLY A 1 91 ? -0.199 3.109 18.564 1.00 71.81 91 GLY A C 1
ATOM 772 O O . GLY A 1 91 ? -1.036 2.710 19.369 1.00 71.81 91 GLY A O 1
ATOM 773 N N . TRP A 1 92 ? 0.060 4.406 18.379 1.00 77.31 92 TRP A N 1
ATOM 774 C CA . TRP A 1 92 ? -0.593 5.468 19.147 1.00 77.31 92 TRP A CA 1
ATOM 775 C C . TRP A 1 92 ? 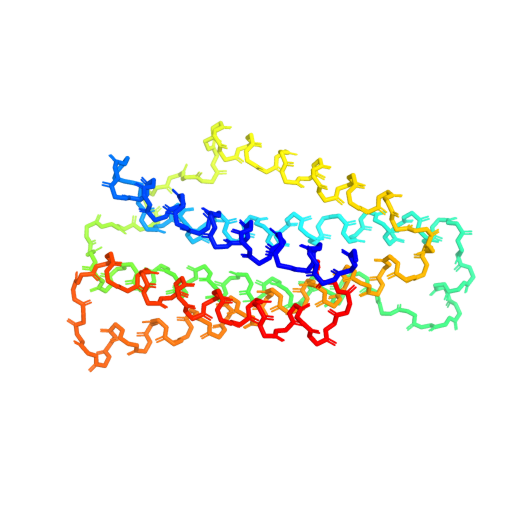-2.097 5.507 18.914 1.00 77.31 92 TRP A C 1
ATOM 777 O O . TRP A 1 92 ? -2.856 5.595 19.871 1.00 77.31 92 TRP A O 1
ATOM 787 N N . MET A 1 93 ? -2.552 5.398 17.663 1.00 75.25 93 MET A N 1
ATOM 788 C CA . MET A 1 93 ? -3.984 5.356 17.363 1.00 75.25 93 MET A CA 1
ATOM 789 C C . MET A 1 93 ? -4.676 4.188 18.076 1.00 75.25 93 MET A C 1
ATOM 791 O O . MET A 1 93 ? -5.766 4.360 18.608 1.00 75.25 93 MET A O 1
ATOM 795 N N . SER A 1 94 ? -4.035 3.016 18.116 1.00 70.69 94 SER A N 1
ATOM 796 C CA . SER A 1 94 ? -4.553 1.849 18.833 1.00 70.69 94 SER A CA 1
ATOM 797 C C . SER A 1 94 ? -4.621 2.089 20.339 1.00 70.69 94 SER A C 1
ATOM 799 O O . SER A 1 94 ? -5.649 1.801 20.935 1.00 70.69 94 SER A O 1
ATOM 801 N N . GLU A 1 95 ? -3.564 2.638 20.941 1.00 72.75 95 GLU A N 1
ATOM 802 C CA . GLU A 1 95 ? -3.498 2.923 22.381 1.00 72.75 95 GLU A CA 1
ATOM 803 C C . GLU A 1 95 ? -4.542 3.962 22.820 1.00 72.75 95 GLU A C 1
ATOM 805 O O . GLU A 1 95 ? -5.143 3.826 23.883 1.00 72.75 95 GLU A O 1
ATOM 810 N N . PHE A 1 96 ? -4.814 4.965 21.978 1.00 73.69 96 PHE A N 1
ATOM 811 C CA . PHE A 1 96 ? -5.862 5.958 22.228 1.00 73.69 96 PHE A CA 1
ATOM 812 C C . PHE A 1 96 ? -7.276 5.371 22.188 1.00 73.69 96 PHE A C 1
ATOM 814 O O . PHE A 1 96 ? -8.152 5.840 22.915 1.00 73.69 96 PHE A O 1
ATOM 821 N N . ILE A 1 97 ? -7.519 4.384 21.324 1.00 72.19 97 ILE A N 1
ATOM 822 C CA . ILE A 1 97 ? -8.846 3.779 21.168 1.00 72.19 97 ILE A CA 1
ATOM 823 C C . ILE A 1 97 ? -9.067 2.659 22.194 1.00 72.19 97 ILE A C 1
ATOM 825 O O . ILE A 1 97 ? -10.151 2.561 22.766 1.00 72.19 97 ILE A O 1
ATOM 829 N N . ASP A 1 98 ? -8.054 1.824 22.421 1.00 68.56 98 ASP A N 1
ATOM 830 C CA . ASP A 1 98 ? -8.088 0.677 23.327 1.00 68.56 98 ASP A CA 1
ATOM 831 C C . ASP A 1 98 ? -6.729 0.522 24.052 1.00 68.56 98 ASP A C 1
ATOM 833 O O . ASP A 1 98 ? -5.798 -0.096 23.519 1.00 68.56 98 ASP A O 1
ATOM 837 N N . PRO A 1 99 ? -6.597 1.073 25.276 1.00 67.56 99 PRO A N 1
ATOM 838 C CA . PRO A 1 99 ? -5.353 1.051 26.052 1.00 67.56 99 PRO A CA 1
ATOM 839 C C . PRO A 1 99 ? -4.870 -0.362 26.420 1.00 67.56 99 PRO A C 1
ATOM 841 O O . PRO A 1 99 ? -3.674 -0.574 26.645 1.00 67.56 99 PRO A O 1
ATOM 844 N N . ASP A 1 100 ? -5.781 -1.342 26.464 1.00 62.41 100 ASP A N 1
ATOM 845 C CA . ASP A 1 100 ? -5.458 -2.735 26.786 1.00 62.41 100 ASP A CA 1
ATOM 846 C C . ASP A 1 100 ? -4.822 -3.463 25.588 1.00 62.41 100 ASP A C 1
ATOM 848 O O . ASP A 1 100 ? -4.104 -4.460 25.750 1.00 62.41 100 ASP A O 1
ATOM 852 N N . GLN A 1 101 ? -4.980 -2.929 24.372 1.00 59.38 101 GLN A N 1
ATOM 853 C CA . GLN A 1 101 ? -4.308 -3.405 23.161 1.00 59.38 101 GLN A CA 1
ATOM 854 C C . GLN A 1 101 ? -2.919 -2.786 22.996 1.00 59.38 101 GLN A C 1
ATOM 856 O O . GLN A 1 101 ? -2.586 -2.157 21.993 1.00 59.38 101 GLN A O 1
ATOM 861 N N . ASN A 1 102 ? -2.064 -3.030 23.988 1.00 54.28 102 ASN A N 1
ATOM 862 C CA . ASN A 1 102 ? -0.696 -2.534 23.984 1.00 54.28 102 ASN A CA 1
ATOM 863 C C . ASN A 1 102 ? 0.172 -3.316 22.974 1.00 54.28 102 ASN A C 1
ATOM 865 O O . ASN A 1 102 ? 0.545 -4.477 23.167 1.00 54.28 102 ASN A O 1
ATOM 869 N N . PHE A 1 103 ? 0.457 -2.661 21.855 1.00 54.72 103 PHE A N 1
ATOM 870 C CA . PHE A 1 103 ? 1.103 -3.184 20.649 1.00 54.72 103 PHE A CA 1
ATOM 871 C C . PHE A 1 103 ? 2.502 -3.775 20.863 1.00 54.72 103 PHE A C 1
ATOM 873 O O . PHE A 1 103 ? 2.845 -4.789 20.256 1.00 54.72 103 PHE A O 1
ATOM 880 N N . THR A 1 104 ? 3.293 -3.212 21.776 1.00 52.12 104 THR A N 1
ATOM 881 C CA . THR A 1 104 ? 4.636 -3.717 22.113 1.00 52.12 104 THR A CA 1
ATOM 882 C C . THR A 1 104 ? 4.624 -5.109 22.744 1.00 52.12 104 THR A C 1
ATOM 884 O O . THR A 1 104 ? 5.668 -5.755 22.797 1.00 52.12 104 THR A O 1
ATOM 887 N N . LYS A 1 105 ? 3.463 -5.601 23.201 1.00 51.88 105 LYS A N 1
ATOM 888 C CA . LYS A 1 105 ? 3.331 -6.922 23.832 1.00 51.88 105 LYS A CA 1
ATOM 889 C C . LYS A 1 105 ? 2.934 -8.046 22.866 1.00 51.88 105 LYS A C 1
ATOM 891 O O . LYS A 1 105 ? 3.034 -9.210 23.246 1.00 51.88 105 LYS A O 1
ATOM 896 N N . GLN A 1 106 ? 2.488 -7.751 21.639 1.00 56.22 106 GLN A N 1
ATOM 897 C CA . GLN A 1 106 ? 2.042 -8.777 20.682 1.00 56.22 106 GLN A CA 1
ATOM 898 C C . GLN A 1 106 ? 3.109 -9.069 19.615 1.00 56.22 106 GLN A C 1
ATOM 900 O O . GLN A 1 106 ? 3.355 -8.262 18.723 1.00 56.22 106 GLN A O 1
ATOM 905 N N . ASN A 1 107 ? 3.686 -10.276 19.646 1.00 53.19 107 ASN A N 1
ATOM 906 C CA . ASN A 1 107 ? 4.603 -10.797 18.619 1.00 53.19 107 ASN A CA 1
ATOM 907 C C . ASN A 1 107 ? 3.858 -11.227 17.339 1.00 53.19 107 ASN A C 1
ATOM 909 O O . ASN A 1 107 ? 3.958 -12.367 16.890 1.00 53.19 107 ASN A O 1
ATOM 913 N N . LEU A 1 108 ? 3.080 -10.323 16.742 1.00 54.69 108 LEU A N 1
ATOM 914 C CA . LEU A 1 108 ? 2.279 -10.635 15.553 1.00 54.69 108 LEU A CA 1
ATOM 915 C C . LEU A 1 108 ? 3.139 -10.785 14.282 1.00 54.69 108 LEU A C 1
ATOM 917 O O . LEU A 1 108 ? 2.737 -11.454 13.339 1.00 54.69 108 LEU A O 1
ATOM 921 N N . LEU A 1 109 ? 4.343 -10.201 14.260 1.00 55.28 109 LEU A N 1
ATOM 922 C CA . LEU A 1 109 ? 5.234 -10.182 13.089 1.00 55.28 109 LEU A CA 1
ATOM 923 C C . LEU A 1 109 ? 5.788 -11.563 12.680 1.00 55.28 109 LEU A C 1
ATOM 925 O O . LEU A 1 109 ? 6.353 -11.682 11.596 1.00 55.28 109 LEU A O 1
ATOM 929 N N . LEU A 1 110 ? 5.641 -12.598 13.516 1.00 56.28 110 LEU A N 1
ATOM 930 C CA . LEU A 1 110 ? 6.244 -13.925 13.313 1.00 56.28 110 LEU A CA 1
ATOM 931 C C . LEU A 1 110 ? 5.229 -15.078 13.282 1.00 56.28 110 LEU A C 1
ATOM 933 O O . LEU A 1 110 ? 5.616 -16.241 13.411 1.00 56.28 110 LEU A O 1
ATOM 937 N N . THR A 1 111 ? 3.937 -14.797 13.111 1.00 65.12 111 THR A N 1
ATOM 938 C CA . THR A 1 111 ? 2.950 -15.878 12.998 1.00 65.12 111 THR A CA 1
ATOM 939 C C . THR A 1 111 ? 2.971 -16.507 11.596 1.00 65.12 111 THR A C 1
ATOM 941 O O . THR A 1 111 ? 3.350 -15.875 10.603 1.00 65.12 111 THR A O 1
ATOM 944 N N . LYS A 1 112 ? 2.601 -17.790 11.490 1.00 68.38 112 LYS A N 1
ATOM 945 C CA . LYS A 1 112 ? 2.661 -18.546 10.220 1.00 68.38 112 LYS A CA 1
ATOM 946 C C . LYS A 1 112 ? 1.722 -17.959 9.163 1.00 68.38 112 LYS A C 1
ATOM 948 O O . LYS A 1 112 ? 2.020 -17.990 7.974 1.00 68.38 112 LYS A O 1
ATOM 953 N N . GLU A 1 113 ? 0.616 -17.379 9.607 1.00 67.94 113 GLU A N 1
ATOM 954 C CA . GLU A 1 113 ? -0.401 -16.727 8.789 1.00 67.94 113 GLU A CA 1
ATOM 955 C C . GLU A 1 113 ? 0.171 -15.491 8.089 1.00 67.94 113 GLU A C 1
ATOM 957 O O . GLU A 1 113 ? -0.034 -15.307 6.888 1.00 67.94 113 GLU A O 1
ATOM 962 N N . VAL A 1 114 ? 0.961 -14.687 8.811 1.00 66.88 114 VAL A N 1
ATOM 963 C CA . VAL A 1 114 ? 1.669 -13.529 8.250 1.00 66.88 114 VAL A CA 1
ATOM 964 C C . VAL A 1 114 ? 2.659 -13.976 7.180 1.00 66.88 114 VAL A C 1
ATOM 966 O O . VAL A 1 114 ? 2.698 -13.390 6.098 1.00 66.88 114 VAL A O 1
ATOM 969 N N . LEU A 1 115 ? 3.410 -15.052 7.429 1.00 69.00 115 LEU A N 1
ATOM 970 C CA . LEU A 1 115 ? 4.335 -15.606 6.441 1.00 69.00 115 LEU A CA 1
ATOM 971 C C . LEU A 1 115 ? 3.608 -16.050 5.159 1.00 69.00 115 LEU A C 1
ATOM 973 O O . LEU A 1 115 ? 4.057 -15.717 4.061 1.00 69.00 115 LEU A O 1
ATOM 977 N N . TYR A 1 116 ? 2.473 -16.750 5.272 1.00 72.62 116 TYR A N 1
ATOM 978 C CA . TYR A 1 116 ? 1.676 -17.152 4.106 1.00 72.62 116 TYR A CA 1
ATOM 979 C C . TYR A 1 116 ? 1.134 -15.949 3.330 1.00 72.62 116 TYR A C 1
ATOM 981 O O . TYR A 1 116 ? 1.205 -15.934 2.098 1.00 72.62 116 TYR A O 1
ATOM 989 N N . ALA A 1 117 ? 0.665 -14.914 4.030 1.00 71.88 117 ALA A N 1
ATOM 990 C CA . ALA A 1 117 ? 0.220 -13.676 3.403 1.00 71.88 117 ALA A CA 1
ATOM 991 C C . ALA A 1 117 ? 1.365 -12.991 2.638 1.00 71.88 117 ALA A C 1
ATOM 993 O O . ALA A 1 117 ? 1.213 -12.701 1.452 1.00 71.88 117 ALA A O 1
ATOM 994 N N . VAL A 1 118 ? 2.537 -12.828 3.260 1.00 71.12 118 VAL A N 1
ATOM 995 C CA . VAL A 1 118 ? 3.735 -12.252 2.624 1.00 71.12 118 VAL A CA 1
ATOM 996 C C . VAL A 1 118 ? 4.116 -13.025 1.357 1.00 71.12 118 VAL A C 1
ATOM 998 O O . VAL A 1 118 ? 4.280 -12.428 0.291 1.00 71.12 118 VAL A O 1
ATOM 1001 N N . VAL A 1 119 ? 4.226 -14.355 1.447 1.00 74.69 119 VAL A N 1
ATOM 1002 C CA . VAL A 1 119 ? 4.611 -15.206 0.309 1.00 74.69 119 VAL A CA 1
ATOM 1003 C C . VAL A 1 119 ? 3.583 -15.101 -0.820 1.00 74.69 119 VAL A C 1
ATOM 1005 O O . VAL A 1 119 ? 3.968 -14.927 -1.978 1.00 74.69 119 VAL A O 1
ATOM 1008 N N . SER A 1 120 ? 2.286 -15.136 -0.500 1.00 77.38 120 SER A N 1
ATOM 1009 C CA . SER A 1 120 ? 1.212 -15.000 -1.492 1.00 77.38 120 SER A CA 1
ATOM 1010 C C . SER A 1 120 ? 1.276 -13.659 -2.233 1.00 77.38 120 SER A C 1
ATOM 1012 O O . SER A 1 120 ? 1.217 -13.636 -3.464 1.00 77.38 120 SER A O 1
ATOM 1014 N N . MET A 1 121 ? 1.507 -12.551 -1.521 1.00 75.94 121 MET A N 1
ATOM 1015 C CA . MET A 1 121 ? 1.662 -11.230 -2.130 1.00 75.94 121 MET A CA 1
ATOM 1016 C C . MET A 1 121 ? 2.886 -11.174 -3.050 1.00 75.94 121 MET A C 1
ATOM 1018 O O . MET A 1 121 ? 2.776 -10.689 -4.176 1.00 75.94 121 MET A O 1
ATOM 1022 N N . ILE A 1 122 ? 4.037 -11.714 -2.627 1.00 76.12 122 ILE A N 1
ATOM 1023 C CA . ILE A 1 122 ? 5.249 -11.769 -3.463 1.00 76.12 122 ILE A CA 1
ATOM 1024 C C . ILE A 1 122 ? 4.960 -12.504 -4.775 1.00 76.12 122 ILE A C 1
ATOM 1026 O O . ILE A 1 122 ? 5.324 -12.013 -5.849 1.00 76.12 122 ILE A O 1
ATOM 1030 N N . VAL A 1 123 ? 4.290 -13.658 -4.708 1.00 76.31 123 VAL A N 1
ATOM 1031 C CA . VAL A 1 123 ? 3.926 -14.448 -5.894 1.00 76.31 123 VAL A CA 1
ATOM 1032 C C . VAL A 1 123 ? 2.991 -13.651 -6.805 1.00 76.31 123 VAL A C 1
ATOM 1034 O O . VAL A 1 123 ? 3.276 -13.512 -7.996 1.00 76.31 123 VAL A O 1
ATOM 1037 N N . LEU A 1 124 ? 1.929 -13.056 -6.255 1.00 76.69 124 LEU A N 1
ATOM 1038 C CA . LEU A 1 124 ? 0.958 -12.267 -7.018 1.00 76.69 124 LEU A CA 1
ATOM 1039 C C . LEU A 1 124 ? 1.609 -11.075 -7.733 1.00 76.69 124 LEU A C 1
ATOM 1041 O O . LEU A 1 124 ? 1.407 -10.887 -8.937 1.00 76.69 124 LEU A O 1
ATOM 1045 N N . TYR A 1 125 ? 2.434 -10.291 -7.034 1.00 72.62 125 TYR A N 1
ATOM 1046 C CA . TYR A 1 125 ? 3.135 -9.160 -7.646 1.00 72.62 125 TYR A CA 1
ATOM 1047 C C . TYR A 1 125 ? 4.183 -9.605 -8.666 1.00 72.62 125 TYR A C 1
ATOM 1049 O O . TYR A 1 125 ? 4.373 -8.924 -9.674 1.00 72.62 125 TYR A O 1
ATOM 1057 N N . SER A 1 126 ? 4.821 -10.760 -8.468 1.00 72.81 126 SER A N 1
ATOM 1058 C CA . SER A 1 126 ? 5.776 -11.319 -9.433 1.00 72.81 126 SER A CA 1
ATOM 1059 C C . SER A 1 126 ? 5.095 -11.765 -10.731 1.00 72.81 126 SER A C 1
ATOM 1061 O O . SER A 1 126 ? 5.605 -11.476 -11.817 1.00 72.81 126 SER A O 1
ATOM 1063 N N . ILE A 1 127 ? 3.923 -12.405 -10.644 1.00 77.69 127 ILE A N 1
ATOM 1064 C CA . ILE A 1 127 ? 3.107 -12.772 -11.814 1.00 77.69 127 ILE A CA 1
ATOM 1065 C C . ILE A 1 127 ? 2.673 -11.509 -12.566 1.00 77.69 127 ILE A C 1
ATOM 1067 O O . ILE A 1 127 ? 2.864 -11.420 -13.779 1.00 77.69 127 ILE A O 1
ATOM 1071 N N . LYS A 1 128 ? 2.168 -10.493 -11.853 1.00 71.12 128 LYS A N 1
ATOM 1072 C CA . LYS A 1 128 ? 1.798 -9.205 -12.466 1.00 71.12 128 LYS A CA 1
ATOM 1073 C C . LYS A 1 128 ? 2.983 -8.526 -13.137 1.00 71.12 128 LYS A C 1
ATOM 1075 O O . LYS A 1 128 ? 2.863 -8.032 -14.255 1.00 71.12 128 LYS A O 1
ATOM 1080 N N . ALA A 1 129 ? 4.146 -8.536 -12.490 1.00 67.12 129 ALA A N 1
ATOM 1081 C CA . ALA A 1 129 ? 5.363 -8.021 -13.091 1.00 67.12 129 ALA A CA 1
ATOM 1082 C C . ALA A 1 129 ? 5.659 -8.749 -14.408 1.00 67.12 129 ALA A C 1
ATOM 1084 O O . ALA A 1 129 ? 5.958 -8.089 -15.397 1.00 67.12 129 ALA A O 1
ATOM 1085 N N . ALA A 1 130 ? 5.534 -10.079 -14.455 1.00 69.62 130 ALA A N 1
ATOM 1086 C CA . ALA A 1 130 ? 5.782 -10.868 -15.660 1.00 69.62 130 ALA A CA 1
ATOM 1087 C C . ALA A 1 130 ? 4.856 -10.514 -16.840 1.00 69.62 130 ALA A C 1
ATOM 1089 O O . ALA A 1 130 ? 5.323 -10.558 -17.977 1.00 69.62 130 ALA A O 1
ATOM 1090 N N . GLN A 1 131 ? 3.612 -10.099 -16.578 1.00 69.50 131 GLN A N 1
ATOM 1091 C CA . GLN A 1 131 ? 2.624 -9.720 -17.599 1.00 69.50 131 GLN A CA 1
ATOM 1092 C C . GLN A 1 131 ? 2.921 -8.380 -18.301 1.00 69.50 131 GLN A C 1
ATOM 1094 O O . GLN A 1 131 ? 2.423 -8.144 -19.399 1.00 69.50 131 GLN A O 1
ATOM 1099 N N . ILE A 1 132 ? 3.740 -7.501 -17.711 1.00 71.44 132 ILE A N 1
ATOM 1100 C CA . ILE A 1 132 ? 4.101 -6.212 -18.325 1.00 71.44 132 ILE A CA 1
ATOM 1101 C C . ILE A 1 132 ? 5.169 -6.450 -19.399 1.00 71.44 132 ILE A C 1
ATOM 1103 O O . ILE A 1 132 ? 6.312 -6.794 -19.078 1.00 71.44 132 ILE A O 1
ATOM 1107 N N . THR A 1 133 ? 4.804 -6.248 -20.666 1.00 60.53 133 THR A N 1
ATOM 1108 C CA . THR A 1 133 ? 5.616 -6.551 -21.859 1.00 60.53 133 THR A CA 1
ATOM 1109 C C . THR A 1 133 ? 6.931 -5.773 -21.917 1.00 60.53 133 THR A C 1
ATOM 1111 O O . THR A 1 133 ? 7.956 -6.343 -22.295 1.00 60.53 133 THR A O 1
ATOM 1114 N N . THR A 1 134 ? 6.958 -4.510 -21.479 1.00 66.25 134 THR A N 1
ATOM 1115 C CA . THR A 1 134 ? 8.157 -3.663 -21.577 1.00 66.25 134 THR A CA 1
ATOM 1116 C C . THR A 1 134 ? 8.882 -3.517 -20.235 1.00 66.25 134 THR A C 1
ATOM 1118 O O . THR A 1 134 ? 8.346 -3.017 -19.248 1.00 66.25 134 THR A O 1
ATOM 1121 N N . HIS A 1 135 ? 10.164 -3.896 -20.191 1.00 60.91 135 HIS A N 1
ATOM 1122 C CA . HIS A 1 135 ? 10.956 -3.944 -18.950 1.00 60.91 135 HIS A CA 1
ATOM 1123 C C . HIS A 1 135 ? 11.234 -2.559 -18.318 1.00 60.91 135 HIS A C 1
ATOM 1125 O O . HIS A 1 135 ? 11.390 -2.461 -17.102 1.00 60.91 135 HIS A O 1
ATOM 1131 N N . LYS A 1 136 ? 11.294 -1.483 -19.124 1.00 60.59 136 LYS A N 1
ATOM 1132 C CA . LYS A 1 136 ? 11.402 -0.089 -18.638 1.00 60.59 136 LYS A CA 1
ATOM 1133 C C . LYS A 1 136 ? 10.093 0.409 -18.027 1.00 60.59 136 LYS A C 1
ATOM 1135 O O . LYS A 1 136 ? 10.128 1.022 -16.968 1.00 60.59 136 LYS A O 1
ATOM 1140 N N . GLU A 1 137 ? 8.967 0.122 -18.678 1.00 64.25 137 GLU A N 1
ATOM 1141 C CA . GLU A 1 137 ? 7.636 0.474 -18.170 1.00 64.25 137 GLU A CA 1
ATOM 1142 C C . GLU A 1 137 ? 7.362 -0.260 -16.859 1.00 64.25 137 GLU A C 1
ATOM 1144 O O . GLU A 1 137 ? 6.885 0.347 -15.914 1.00 64.25 137 GLU A O 1
ATOM 1149 N N . ARG A 1 138 ? 7.790 -1.523 -16.741 1.00 67.00 138 ARG A N 1
ATOM 1150 C CA . ARG A 1 138 ? 7.667 -2.316 -15.511 1.00 67.00 138 ARG A CA 1
ATOM 1151 C C . ARG A 1 138 ? 8.301 -1.640 -14.288 1.00 67.00 138 ARG A C 1
ATOM 1153 O O . ARG A 1 138 ? 7.693 -1.629 -13.228 1.00 67.00 138 ARG A O 1
ATOM 1160 N N . LEU A 1 139 ? 9.507 -1.081 -14.417 1.00 65.62 139 LEU A N 1
ATOM 1161 C CA . LEU A 1 139 ? 10.190 -0.412 -13.299 1.00 65.62 139 LEU A CA 1
ATOM 1162 C C . LEU A 1 139 ? 9.498 0.893 -12.891 1.00 65.62 139 LEU A C 1
ATOM 1164 O O . LEU A 1 139 ? 9.325 1.124 -11.699 1.00 65.62 139 LEU A O 1
ATOM 1168 N N . ILE A 1 140 ? 9.085 1.702 -13.869 1.00 67.88 140 ILE A N 1
ATOM 1169 C CA . ILE A 1 140 ? 8.390 2.976 -13.628 1.00 67.88 140 ILE A CA 1
ATOM 1170 C C . ILE A 1 140 ? 7.028 2.710 -12.978 1.00 67.88 140 ILE A C 1
ATOM 1172 O O . ILE A 1 140 ? 6.733 3.256 -11.925 1.00 67.88 140 ILE A O 1
ATOM 1176 N N . VAL A 1 141 ? 6.258 1.765 -13.519 1.00 67.38 141 VAL A N 1
ATOM 1177 C CA . VAL A 1 141 ? 4.939 1.382 -12.994 1.00 67.38 141 VAL A CA 1
ATOM 1178 C C . VAL A 1 141 ? 5.020 0.873 -11.556 1.00 67.38 141 VAL A C 1
ATOM 1180 O O . VAL A 1 141 ? 4.184 1.227 -10.729 1.00 67.38 141 VAL A O 1
ATOM 1183 N N . PHE A 1 142 ? 6.015 0.043 -11.225 1.00 67.31 142 PHE A N 1
ATOM 1184 C CA . PHE A 1 142 ? 6.183 -0.435 -9.850 1.00 67.31 142 PHE A CA 1
ATOM 1185 C C . PHE A 1 142 ? 6.650 0.669 -8.899 1.00 67.31 142 PHE A C 1
ATOM 1187 O O . PHE A 1 142 ? 6.208 0.692 -7.753 1.00 67.31 142 PHE A O 1
ATOM 1194 N N . GLN A 1 143 ? 7.504 1.583 -9.361 1.00 68.25 143 GLN A N 1
ATOM 1195 C CA . GLN A 1 143 ? 7.942 2.731 -8.572 1.00 68.25 143 GLN A CA 1
ATOM 1196 C C . GLN A 1 143 ? 6.777 3.687 -8.276 1.00 68.25 143 GLN A C 1
ATOM 1198 O O . GLN A 1 143 ? 6.590 4.069 -7.123 1.00 68.25 143 GLN A O 1
ATOM 1203 N N . ASP A 1 144 ? 5.967 4.020 -9.279 1.00 69.56 144 ASP A N 1
ATOM 1204 C CA . ASP A 1 144 ? 4.814 4.912 -9.126 1.00 69.56 144 ASP A CA 1
ATOM 1205 C C . ASP A 1 144 ? 3.745 4.282 -8.223 1.00 69.56 144 ASP A C 1
ATOM 1207 O O . ASP A 1 144 ? 3.249 4.930 -7.300 1.00 69.56 144 ASP A O 1
ATOM 1211 N N . ASN A 1 145 ? 3.453 2.988 -8.410 1.00 69.06 145 ASN A N 1
ATOM 1212 C CA . ASN A 1 145 ? 2.538 2.247 -7.535 1.00 69.06 145 ASN A CA 1
ATOM 1213 C C . ASN A 1 145 ? 3.023 2.208 -6.088 1.00 69.06 145 ASN A C 1
ATOM 1215 O O . ASN A 1 145 ? 2.227 2.379 -5.165 1.00 69.06 145 ASN A O 1
ATOM 1219 N N . PHE A 1 146 ? 4.321 1.984 -5.886 1.00 72.19 146 PHE A N 1
ATOM 1220 C CA . PHE A 1 146 ? 4.923 1.997 -4.563 1.00 72.19 146 PHE A CA 1
ATOM 1221 C C . PHE A 1 146 ? 4.743 3.367 -3.889 1.00 72.19 146 PHE A C 1
ATOM 1223 O O . PHE A 1 146 ? 4.230 3.437 -2.774 1.00 72.19 146 PHE A O 1
ATOM 1230 N N . ILE A 1 147 ? 5.092 4.457 -4.582 1.00 71.81 147 ILE A N 1
ATOM 1231 C CA . ILE A 1 147 ? 4.988 5.824 -4.050 1.00 71.81 147 ILE A CA 1
ATOM 1232 C C . ILE A 1 147 ? 3.536 6.174 -3.710 1.00 71.81 147 ILE A C 1
ATOM 1234 O O . ILE A 1 147 ? 3.269 6.687 -2.626 1.00 71.81 147 ILE A O 1
ATOM 1238 N N . ILE A 1 148 ? 2.586 5.874 -4.597 1.00 73.75 148 ILE A N 1
ATOM 1239 C CA . ILE A 1 148 ? 1.173 6.200 -4.373 1.00 73.75 148 ILE A CA 1
ATOM 1240 C C . ILE A 1 148 ? 0.601 5.402 -3.212 1.00 73.75 148 ILE A C 1
ATOM 1242 O O . ILE A 1 148 ? -0.059 5.992 -2.363 1.00 73.75 148 ILE A O 1
ATOM 1246 N N . LYS A 1 149 ? 0.867 4.093 -3.124 1.00 76.06 149 LYS A N 1
ATOM 1247 C CA . LYS A 1 149 ? 0.375 3.286 -1.998 1.00 76.06 149 LYS A CA 1
ATOM 1248 C C . LYS A 1 149 ? 0.956 3.754 -0.667 1.00 76.06 149 LYS A C 1
ATOM 1250 O O . LYS A 1 149 ? 0.234 3.804 0.326 1.00 76.06 149 LYS A O 1
ATOM 1255 N N . VAL A 1 150 ? 2.220 4.174 -0.657 1.00 74.25 150 VAL A N 1
ATOM 1256 C CA . VAL A 1 150 ? 2.863 4.791 0.509 1.00 74.25 150 VAL A CA 1
ATOM 1257 C C . VAL A 1 150 ? 2.200 6.118 0.894 1.00 74.25 150 VAL A C 1
ATOM 1259 O O . VAL A 1 150 ? 1.870 6.318 2.065 1.00 74.25 150 VAL A O 1
ATOM 1262 N N . LEU A 1 151 ? 1.977 7.020 -0.066 1.00 76.88 151 LEU A N 1
ATOM 1263 C CA . LEU A 1 151 ? 1.334 8.315 0.182 1.00 76.88 151 LEU A CA 1
ATOM 1264 C C . LEU A 1 151 ? -0.123 8.152 0.619 1.00 76.88 151 LEU A C 1
ATOM 1266 O O . LEU A 1 151 ? -0.550 8.820 1.557 1.00 76.88 151 LEU A O 1
ATOM 1270 N N . ALA A 1 152 ? -0.860 7.240 -0.017 1.00 76.31 152 ALA A N 1
ATOM 1271 C CA . ALA A 1 152 ? -2.232 6.903 0.331 1.00 76.31 152 ALA A CA 1
ATOM 1272 C C . ALA A 1 152 ? -2.311 6.393 1.769 1.00 76.31 152 ALA A C 1
ATOM 1274 O O . ALA A 1 152 ? -3.073 6.954 2.549 1.00 76.31 152 ALA A O 1
ATOM 1275 N N . LEU A 1 153 ? -1.473 5.414 2.143 1.00 78.06 153 LEU A N 1
ATOM 1276 C CA . LEU A 1 153 ? -1.421 4.898 3.513 1.00 78.06 153 LEU A CA 1
ATOM 1277 C C .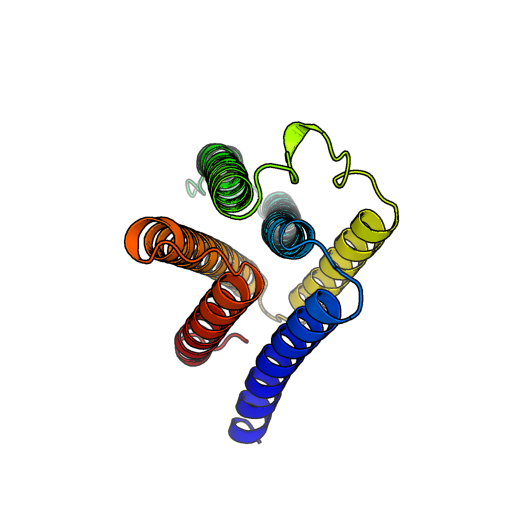 LEU A 1 153 ? -1.102 6.011 4.515 1.00 78.06 153 LEU A C 1
ATOM 1279 O O . LEU A 1 153 ? -1.775 6.144 5.535 1.00 78.06 153 LEU A O 1
ATOM 1283 N N . THR A 1 154 ? -0.094 6.828 4.204 1.00 77.81 154 THR A N 1
ATOM 1284 C CA . THR A 1 154 ? 0.343 7.918 5.080 1.00 77.81 154 THR A CA 1
ATOM 1285 C C . THR A 1 154 ? -0.768 8.941 5.289 1.00 77.81 154 THR A C 1
ATOM 1287 O O . THR A 1 154 ? -1.080 9.276 6.429 1.00 77.81 154 THR A O 1
ATOM 1290 N N . GLY A 1 155 ? -1.404 9.396 4.208 1.00 80.50 155 GLY A N 1
ATOM 1291 C CA . GLY A 1 155 ? -2.512 10.342 4.269 1.00 80.50 155 GLY A CA 1
ATOM 1292 C C . GLY A 1 155 ? -3.714 9.776 5.022 1.00 80.50 155 GLY A C 1
ATOM 1293 O O . GLY A 1 155 ? -4.260 10.454 5.889 1.00 80.50 155 GLY A O 1
ATOM 1294 N N . THR A 1 156 ? -4.090 8.519 4.760 1.00 81.56 156 THR A N 1
ATOM 1295 C CA . THR A 1 156 ? -5.207 7.878 5.466 1.00 81.56 156 THR A CA 1
ATOM 1296 C C . THR A 1 156 ? -4.926 7.713 6.951 1.00 81.56 156 THR A C 1
ATOM 1298 O O . THR A 1 156 ? -5.823 7.953 7.749 1.00 81.56 156 THR A O 1
ATOM 1301 N N . ASN A 1 157 ? -3.697 7.354 7.336 1.00 78.50 157 ASN A N 1
ATOM 1302 C CA . ASN A 1 157 ? -3.332 7.156 8.739 1.00 78.50 157 ASN A CA 1
ATOM 1303 C C . ASN A 1 157 ? -3.276 8.476 9.510 1.00 78.50 157 ASN A C 1
ATOM 1305 O O . ASN A 1 157 ? -3.750 8.527 10.640 1.00 78.50 157 ASN A O 1
ATOM 1309 N N . ILE A 1 158 ? -2.772 9.554 8.898 1.00 82.38 158 ILE A N 1
ATOM 1310 C CA . ILE A 1 158 ? -2.823 10.894 9.499 1.00 82.38 158 ILE A CA 1
ATOM 1311 C C . ILE A 1 158 ? -4.278 11.323 9.700 1.00 82.38 158 ILE A C 1
ATOM 1313 O O . ILE A 1 158 ? -4.647 11.698 10.807 1.00 82.38 158 ILE A O 1
ATOM 1317 N N . LEU A 1 159 ? -5.119 11.210 8.666 1.00 81.31 159 LEU A N 1
ATOM 1318 C CA . LEU A 1 159 ? -6.538 11.565 8.760 1.00 81.31 159 LEU A CA 1
ATOM 1319 C C . LEU A 1 159 ? -7.280 10.725 9.804 1.00 81.31 159 LEU A C 1
ATOM 1321 O O . LEU A 1 159 ? -8.029 11.277 10.604 1.00 81.31 159 LEU A O 1
ATOM 1325 N N . GLY A 1 160 ? -7.059 9.410 9.819 1.00 75.19 160 GLY A N 1
ATOM 1326 C CA . GLY A 1 160 ? -7.647 8.501 10.801 1.00 75.19 160 GLY A CA 1
ATOM 1327 C C . GLY A 1 160 ? -7.267 8.885 12.228 1.00 75.19 160 GLY A C 1
ATOM 1328 O O . GLY A 1 160 ? -8.140 9.019 13.080 1.00 75.19 160 GLY A O 1
ATOM 1329 N N . PHE A 1 161 ? -5.986 9.166 12.467 1.00 76.31 161 PHE A N 1
ATOM 1330 C CA . PHE A 1 161 ? -5.500 9.609 13.770 1.00 76.31 161 PHE A CA 1
ATOM 1331 C C . PHE A 1 161 ? -6.090 10.962 14.187 1.00 76.31 161 PHE A C 1
ATOM 1333 O O . PHE A 1 161 ? -6.538 11.116 15.321 1.00 76.31 161 PHE A O 1
ATOM 1340 N N . THR A 1 162 ? -6.164 11.930 13.267 1.00 81.56 162 THR A N 1
ATOM 1341 C CA . THR A 1 162 ? -6.820 13.217 13.532 1.00 81.56 162 THR A CA 1
ATOM 1342 C C . THR A 1 162 ? -8.294 13.029 13.883 1.00 81.56 162 THR A C 1
ATOM 1344 O O . THR A 1 162 ? -8.759 13.639 14.836 1.00 81.56 162 THR A O 1
ATOM 1347 N N . LEU A 1 163 ? -9.027 12.160 13.180 1.00 77.88 163 LEU A N 1
ATOM 1348 C CA . LEU A 1 163 ? -10.429 11.869 13.498 1.00 77.88 163 LEU A CA 1
ATOM 1349 C C . LEU A 1 163 ? -10.586 11.255 14.892 1.00 77.88 163 LEU A C 1
ATOM 1351 O O . LEU A 1 163 ? -11.479 11.658 15.628 1.00 77.88 163 LEU A O 1
ATOM 1355 N N . VAL A 1 164 ? -9.711 10.322 15.271 1.00 76.06 164 VAL A N 1
ATOM 1356 C CA . VAL A 1 164 ? -9.726 9.690 16.601 1.00 76.06 164 VAL A CA 1
ATOM 1357 C C . VAL A 1 164 ? -9.530 10.722 17.706 1.00 76.06 164 VAL A C 1
ATOM 1359 O O . VAL A 1 164 ? -10.304 10.738 18.659 1.00 76.06 164 VAL A O 1
ATOM 1362 N N . ILE A 1 165 ? -8.542 11.608 17.557 1.00 77.81 165 ILE A N 1
ATOM 1363 C CA . ILE A 1 165 ? -8.244 12.644 18.555 1.00 77.81 165 ILE A CA 1
ATOM 1364 C C . ILE A 1 165 ? -9.333 13.720 18.574 1.00 77.81 165 ILE A C 1
ATOM 1366 O O . ILE A 1 165 ? -9.809 14.091 19.639 1.00 77.81 165 ILE A O 1
ATOM 1370 N N . SER A 1 166 ? -9.720 14.252 17.412 1.00 80.69 166 SER A N 1
ATOM 1371 C CA . SER A 1 166 ? -10.611 15.415 17.326 1.00 80.69 166 SER A CA 1
ATOM 1372 C C . SER A 1 166 ? -12.078 15.093 17.591 1.00 80.69 166 SER A C 1
ATOM 1374 O O . SER A 1 166 ? -12.808 15.971 18.038 1.00 80.69 166 SER A O 1
ATOM 1376 N N . LEU A 1 167 ? -12.528 13.873 17.285 1.00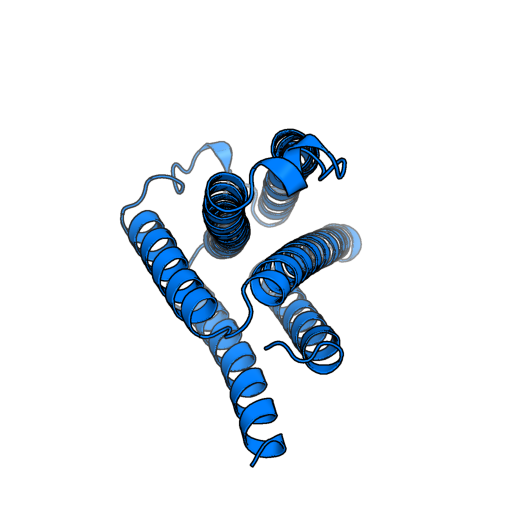 80.06 167 LEU A N 1
ATOM 1377 C CA . LEU A 1 167 ? -13.921 13.452 17.473 1.00 80.06 167 LEU A CA 1
ATOM 1378 C C . LEU A 1 167 ? -14.097 12.502 18.667 1.00 80.06 167 LEU A C 1
ATOM 1380 O O . LEU A 1 167 ? -15.194 11.982 18.856 1.00 80.06 167 LEU A O 1
ATOM 1384 N N . GLU A 1 168 ? -13.028 12.250 19.433 1.00 76.19 168 GLU A N 1
ATOM 1385 C CA . GLU A 1 168 ? -12.991 11.317 20.571 1.00 76.19 168 GLU A CA 1
ATOM 1386 C C . GLU A 1 168 ? -13.644 9.957 20.261 1.00 76.19 168 GLU A C 1
ATOM 1388 O O . GLU A 1 168 ? -14.331 9.350 21.089 1.00 76.19 168 GLU A O 1
ATOM 1393 N N . ILE A 1 169 ? -13.462 9.468 19.031 1.00 75.69 169 ILE A N 1
ATOM 1394 C CA . ILE A 1 169 ? -14.092 8.225 18.589 1.00 75.69 169 ILE A CA 1
ATOM 1395 C C . ILE A 1 169 ? -13.445 7.059 19.335 1.00 75.69 169 ILE A C 1
ATOM 1397 O O . ILE A 1 169 ? -12.312 6.676 19.059 1.00 75.69 169 ILE A O 1
ATOM 1401 N N . LYS A 1 170 ? -14.218 6.437 20.227 1.00 70.94 170 LYS A N 1
ATOM 1402 C CA . LYS A 1 170 ? -13.813 5.226 20.963 1.00 70.94 170 LYS A CA 1
ATOM 1403 C C . LYS A 1 170 ? -14.118 3.930 20.211 1.00 70.94 170 LYS A C 1
ATOM 1405 O O . LYS A 1 170 ? -13.688 2.856 20.611 1.00 70.94 170 LYS A O 1
ATOM 1410 N N . SER A 1 171 ? -14.883 4.008 19.119 1.00 74.44 171 SER A N 1
ATOM 1411 C CA . SER A 1 171 ? -15.194 2.841 18.293 1.00 74.44 171 SER A CA 1
ATOM 1412 C C . SER A 1 171 ? -14.138 2.645 17.216 1.00 74.44 171 SER A C 1
ATOM 1414 O O . SER A 1 171 ? -14.139 3.292 16.169 1.00 74.44 171 SER A O 1
ATOM 1416 N N . LEU A 1 172 ? -13.265 1.682 17.458 1.00 69.50 172 LEU A N 1
ATOM 1417 C CA . LEU A 1 172 ? -12.227 1.275 16.530 1.00 69.50 172 LEU A CA 1
ATOM 1418 C C . LEU A 1 172 ? -12.763 0.832 15.154 1.00 69.50 172 LEU A C 1
ATOM 1420 O O . LEU A 1 172 ? -12.205 1.190 14.116 1.00 69.50 172 LEU A O 1
ATOM 1424 N N . LEU A 1 173 ? -13.865 0.078 15.134 1.00 73.69 173 LEU A N 1
ATOM 1425 C CA . LEU A 1 173 ? -14.489 -0.393 13.895 1.00 73.69 173 LEU A CA 1
ATOM 1426 C C . LEU A 1 173 ? -14.933 0.780 13.010 1.00 73.69 173 LEU A C 1
ATOM 1428 O O . LEU A 1 173 ? -14.791 0.730 11.788 1.00 73.69 173 LEU A O 1
ATOM 1432 N N . LEU A 1 174 ? -15.435 1.852 13.626 1.00 76.69 174 LEU A N 1
ATOM 1433 C CA . LEU A 1 174 ? -15.864 3.054 12.918 1.00 76.69 174 LEU A CA 1
ATOM 1434 C C . LEU A 1 174 ? -14.671 3.777 12.277 1.00 76.69 174 LEU A C 1
ATOM 1436 O O . LEU A 1 174 ? -14.731 4.127 11.098 1.00 76.69 174 LEU A O 1
ATOM 1440 N N . VAL A 1 175 ? -13.564 3.916 13.010 1.00 75.75 175 VAL A N 1
ATOM 1441 C CA . VAL A 1 175 ? -12.313 4.507 12.501 1.00 75.75 175 VAL A CA 1
ATOM 1442 C C . VAL A 1 175 ? -11.787 3.705 11.311 1.00 75.75 175 VAL A C 1
ATOM 1444 O O . VAL A 1 175 ? -11.534 4.269 10.247 1.00 75.75 175 VAL A O 1
ATOM 1447 N N . LEU A 1 176 ? -11.701 2.378 11.452 1.00 74.75 176 LEU A N 1
ATOM 1448 C CA . LEU A 1 176 ? -11.280 1.480 10.374 1.00 74.75 176 LEU A CA 1
ATOM 1449 C C . LEU A 1 176 ? -12.172 1.603 9.140 1.00 74.75 176 LEU A C 1
ATOM 1451 O O . LEU A 1 176 ? -11.667 1.684 8.023 1.00 74.75 176 LEU A O 1
ATOM 1455 N N . THR A 1 177 ? -13.490 1.635 9.332 1.00 79.06 177 THR A N 1
ATOM 1456 C CA . THR A 1 177 ? -14.454 1.730 8.232 1.00 79.06 177 THR A CA 1
ATOM 1457 C C . THR A 1 177 ? -14.266 3.034 7.459 1.00 79.06 177 THR A C 1
ATOM 1459 O O . THR A 1 177 ? -14.174 3.012 6.233 1.00 79.06 177 THR A O 1
ATOM 1462 N N . ILE A 1 178 ? -14.120 4.163 8.160 1.00 81.50 178 ILE A N 1
ATOM 1463 C CA . ILE A 1 178 ? -13.872 5.468 7.534 1.00 81.50 178 ILE A CA 1
ATOM 1464 C C . ILE A 1 178 ? -12.545 5.457 6.768 1.00 81.50 178 ILE A C 1
ATOM 1466 O O . ILE A 1 178 ? -12.498 5.860 5.606 1.00 81.50 178 ILE A O 1
ATOM 1470 N N . MET A 1 179 ? -11.472 4.952 7.380 1.00 79.50 179 MET A N 1
ATOM 1471 C CA . MET A 1 179 ? -10.160 4.874 6.733 1.00 79.50 179 MET A CA 1
ATOM 1472 C C . MET A 1 179 ? -10.181 3.992 5.482 1.00 79.50 179 MET A C 1
ATOM 1474 O O . MET A 1 179 ? -9.598 4.361 4.462 1.00 79.50 179 MET A O 1
ATOM 1478 N N . VAL A 1 180 ? -10.878 2.853 5.531 1.00 79.88 180 VAL A N 1
ATOM 1479 C CA . VAL A 1 180 ? -11.060 1.956 4.384 1.00 79.88 180 VAL A CA 1
ATOM 1480 C C . VAL A 1 180 ? -11.835 2.644 3.265 1.00 79.88 180 VAL A C 1
ATOM 1482 O O . VAL A 1 180 ? -11.404 2.584 2.116 1.00 79.88 180 VAL A O 1
ATOM 1485 N N . ILE A 1 181 ? -12.923 3.351 3.579 1.00 82.38 181 ILE A N 1
ATOM 1486 C CA . ILE A 1 181 ? -13.701 4.106 2.585 1.00 82.38 181 ILE A CA 1
ATOM 1487 C C . ILE A 1 181 ? -12.828 5.164 1.906 1.00 82.38 181 ILE A C 1
ATOM 1489 O O . ILE A 1 181 ? -12.774 5.221 0.677 1.00 82.38 181 ILE A O 1
ATOM 1493 N N . ILE A 1 182 ? -12.098 5.969 2.685 1.00 80.88 182 ILE A N 1
ATOM 1494 C CA . ILE A 1 182 ? -11.190 6.990 2.143 1.00 80.88 182 ILE A CA 1
ATOM 1495 C C . ILE A 1 182 ? -10.142 6.334 1.241 1.00 80.88 182 ILE A C 1
ATOM 1497 O O . ILE A 1 182 ? -9.849 6.836 0.155 1.00 80.88 182 ILE A O 1
ATOM 1501 N N . ARG A 1 183 ? -9.600 5.186 1.649 1.00 78.31 183 ARG A N 1
ATOM 1502 C CA . ARG A 1 183 ? -8.595 4.471 0.869 1.00 78.31 183 ARG A CA 1
ATOM 1503 C C . ARG A 1 183 ? -9.141 3.920 -0.443 1.00 78.31 183 ARG A C 1
ATOM 1505 O O . ARG A 1 183 ? -8.476 4.083 -1.460 1.00 78.31 183 ARG A O 1
ATOM 1512 N N . ILE A 1 184 ? -10.343 3.344 -0.446 1.00 80.12 184 ILE A N 1
ATOM 1513 C CA . ILE A 1 184 ? -11.037 2.925 -1.673 1.00 80.12 184 ILE A CA 1
ATOM 1514 C C . ILE A 1 184 ? -11.179 4.121 -2.621 1.00 80.12 184 ILE A C 1
ATOM 1516 O O . ILE A 1 184 ? -10.859 4.009 -3.801 1.00 80.12 184 ILE A O 1
ATOM 1520 N N . ILE A 1 185 ? -11.601 5.281 -2.108 1.00 81.38 185 ILE A N 1
ATOM 1521 C CA . ILE A 1 185 ? -11.755 6.501 -2.913 1.00 81.38 185 ILE A CA 1
ATOM 1522 C C . ILE A 1 185 ? -10.414 6.924 -3.524 1.00 81.38 185 ILE A C 1
ATOM 1524 O O . ILE A 1 185 ? -10.353 7.204 -4.721 1.00 81.38 185 ILE A O 1
ATOM 1528 N N . ILE A 1 186 ? -9.337 6.938 -2.734 1.00 78.75 186 ILE A N 1
ATOM 1529 C CA . ILE A 1 186 ? -7.989 7.278 -3.208 1.00 78.75 186 ILE A CA 1
ATOM 1530 C C . ILE A 1 186 ? -7.523 6.270 -4.267 1.00 78.75 186 ILE A C 1
ATOM 1532 O O . ILE A 1 186 ? -7.117 6.677 -5.355 1.00 78.75 186 ILE A O 1
ATOM 1536 N N . GLU A 1 187 ? -7.602 4.966 -3.995 1.00 74.31 187 GLU A N 1
ATOM 1537 C CA . GLU A 1 187 ? -7.137 3.936 -4.930 1.00 74.31 187 GLU A CA 1
ATOM 1538 C C . GLU A 1 187 ? -7.930 3.945 -6.243 1.00 74.31 187 GLU A C 1
ATOM 1540 O O . GLU A 1 187 ? -7.322 3.850 -7.307 1.00 74.31 187 GLU A O 1
ATOM 1545 N N . ILE A 1 188 ? -9.251 4.154 -6.210 1.00 77.19 188 ILE A N 1
ATOM 1546 C CA . ILE A 1 188 ? -10.065 4.288 -7.429 1.00 77.19 188 ILE A CA 1
ATOM 1547 C C . ILE A 1 188 ? -9.715 5.581 -8.180 1.00 77.19 188 ILE A C 1
ATOM 1549 O O . ILE A 1 188 ? -9.534 5.566 -9.399 1.00 77.19 188 ILE A O 1
ATOM 1553 N N . TYR A 1 189 ? -9.586 6.711 -7.480 1.00 78.19 189 TYR A N 1
ATOM 1554 C CA . TYR A 1 189 ? -9.308 8.004 -8.111 1.00 78.19 189 TYR A CA 1
ATOM 1555 C C . TYR A 1 189 ? -7.936 8.036 -8.800 1.00 78.19 189 TYR A C 1
ATOM 1557 O O . TYR A 1 189 ? -7.824 8.467 -9.952 1.00 78.19 189 TYR A O 1
ATOM 1565 N N . PHE A 1 190 ? -6.889 7.542 -8.132 1.00 70.44 190 PHE A N 1
ATOM 1566 C CA . PHE A 1 190 ? -5.548 7.458 -8.716 1.00 70.44 190 PHE A CA 1
ATOM 1567 C C . PHE A 1 190 ? -5.420 6.301 -9.718 1.00 70.44 190 PHE A C 1
ATOM 1569 O O . PHE A 1 190 ? -4.765 6.470 -10.750 1.00 70.44 190 PHE A O 1
ATOM 1576 N N . GLY A 1 191 ? -6.106 5.180 -9.479 1.00 64.62 191 GLY A N 1
ATOM 1577 C CA . GLY A 1 191 ? -6.152 4.022 -10.376 1.00 64.62 191 GLY A CA 1
ATOM 1578 C C . GLY A 1 191 ? -6.853 4.286 -11.711 1.00 64.62 191 GLY A C 1
ATOM 1579 O O . GLY A 1 191 ? -6.527 3.637 -12.696 1.00 64.62 191 GLY A O 1
ATOM 1580 N N . ARG A 1 192 ? -7.764 5.271 -11.791 1.00 62.91 192 ARG A N 1
ATOM 1581 C CA . ARG A 1 192 ? -8.368 5.731 -13.061 1.00 62.91 192 ARG A CA 1
ATOM 1582 C C . ARG A 1 192 ? -7.479 6.692 -13.852 1.00 62.91 192 ARG A C 1
ATOM 1584 O O . ARG A 1 192 ? -7.537 6.717 -15.080 1.00 62.91 192 ARG A O 1
ATOM 1591 N N . LYS A 1 193 ? -6.689 7.528 -13.167 1.00 56.72 193 LYS A N 1
ATOM 1592 C CA . LYS A 1 193 ? -5.822 8.540 -13.807 1.00 56.72 193 LYS A CA 1
ATOM 1593 C C . LYS A 1 193 ? -4.554 7.942 -14.401 1.00 56.72 193 LYS A C 1
ATOM 1595 O O . LYS A 1 193 ? -4.035 8.452 -15.392 1.00 56.72 193 LYS A O 1
ATOM 1600 N N . MET A 1 194 ? -4.066 6.860 -13.816 1.00 50.81 194 MET A N 1
ATOM 1601 C CA . MET A 1 194 ? -2.981 6.070 -14.376 1.00 50.81 194 MET A CA 1
ATOM 1602 C C . MET A 1 194 ? -3.593 4.844 -15.041 1.00 50.81 194 MET A C 1
ATOM 1604 O O . MET A 1 194 ? -4.506 4.254 -14.491 1.00 50.81 194 MET A O 1
ATOM 1608 N N . LYS A 1 195 ? -3.126 4.425 -16.222 1.00 46.19 195 LYS A N 1
ATOM 1609 C CA . LYS A 1 195 ? -3.579 3.170 -16.862 1.00 46.19 195 LYS A CA 1
ATOM 1610 C C . LYS A 1 195 ? -3.063 1.927 -16.108 1.00 46.19 195 LYS A C 1
ATOM 1612 O O . LYS A 1 195 ? -2.454 1.060 -16.721 1.00 46.19 195 LYS A O 1
ATOM 1617 N N . PHE A 1 196 ? -3.234 1.879 -14.791 1.00 44.31 196 PHE A N 1
ATOM 1618 C CA . PHE A 1 196 ? -2.846 0.805 -13.886 1.00 44.31 196 PHE A CA 1
ATOM 1619 C C . PHE A 1 196 ? -3.670 0.937 -12.598 1.00 44.31 196 PHE A C 1
ATOM 1621 O O . PHE A 1 196 ? -3.307 1.683 -11.697 1.00 44.31 196 PHE A O 1
ATOM 1628 N N . ILE A 1 197 ? -4.800 0.243 -12.518 1.00 45.09 197 ILE A N 1
ATOM 1629 C CA . ILE A 1 197 ? -4.928 -1.162 -12.093 1.00 45.09 197 ILE A CA 1
ATOM 1630 C C . ILE A 1 197 ? -5.842 -1.822 -13.104 1.00 45.09 197 ILE A C 1
ATOM 1632 O O . ILE A 1 197 ? -6.514 -1.073 -13.846 1.00 45.09 197 ILE A O 1
#